Protein AF-A0A8S9Q369-F1 (afdb_monomer_lite)

Foldseek 3Di:
DDPPPCPPVVVLVVVLVVLLVVLVPDPAQKDFLVNSCVVCVVDDSVSSVVSVVVCVVVVQWPDPDPGMIGGPPPPPVPDDDDDDDDDDDDDDDDDDDDPPPPLNLLLLQLLLPQLVDQADDLVVSCVSSVVPADSVSSVVSVVVCCVVVQWPPDADPVGGIGGDDDPVSVV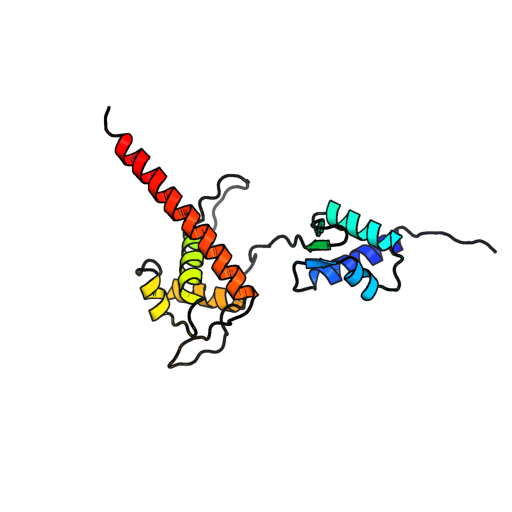SNVVSVVVVVVVVVVVVVVVVCVVVVPDD

Radius of gyration: 23.78 Å; chains: 1; bounding box: 45×45×91 Å

Organism: Brassica cretica (NCBI:txid69181)

InterPro domains:
  IPR007526 SWIRM domain [PS50934] (62-162)
  IPR036388 Winged helix-like DNA-binding domain superfamily [G3DSA:1.10.10.10] (83-194)
  IPR036390 Winged helix DNA-binding domain superfamily [SSF46785] (98-178)
  IPR051294 HORMA Domain-Containing Meiotic Progression [PTHR48225] (4-184)

Sequence (200 aa):
MFQDNTQDPVESQQQLERVKDWINSRHLDTLELTDVLANFPDISIALTEEIMDQLEKEGVLSKTGKETYTINREKTPWSEFNFVKDEADGKTASKDEKSIAPEEYMYMKALYHSLPMQYVTITKLHNMLDGEANQTKVRKLIDRMIQEGYVEDSSNRRLGKRVIHSVVTENKLNEVRKVLATNDDMVIFQTVEQILGRAF

pLDDT: mean 72.96, std 18.1, range [32.66, 92.19]

Structure (mmCIF, N/CA/C/O backbone):
data_AF-A0A8S9Q369-F1
#
_entry.id   AF-A0A8S9Q369-F1
#
loop_
_atom_site.group_PDB
_atom_site.id
_atom_site.type_symbol
_atom_site.label_atom_id
_atom_site.label_alt_id
_atom_site.label_comp_id
_atom_site.label_asym_id
_atom_site.label_entity_id
_atom_site.label_seq_id
_atom_site.pdbx_PDB_ins_code
_atom_site.Cartn_x
_atom_site.Cartn_y
_atom_site.Cartn_z
_atom_site.occupancy
_atom_site.B_iso_or_equiv
_atom_site.auth_seq_id
_atom_site.auth_comp_id
_atom_site.auth_asym_id
_atom_site.auth_atom_id
_atom_site.pdbx_PDB_model_num
ATOM 1 N N . MET A 1 1 ? -24.238 12.584 50.197 1.00 36.34 1 MET A N 1
ATOM 2 C CA . MET A 1 1 ? -23.466 11.881 49.157 1.00 36.34 1 MET A CA 1
ATOM 3 C C . MET A 1 1 ? -23.726 12.621 47.864 1.00 36.34 1 MET A C 1
ATOM 5 O O . MET A 1 1 ? -24.848 12.568 47.382 1.00 36.34 1 MET A O 1
ATOM 9 N N . PHE A 1 2 ? -22.767 13.418 47.405 1.00 41.84 2 PHE A N 1
ATOM 10 C CA . PHE A 1 2 ? -22.908 14.162 46.158 1.00 41.84 2 PHE A CA 1
ATOM 11 C C . PHE A 1 2 ? -22.451 13.238 45.030 1.00 41.84 2 PHE A C 1
ATOM 13 O O . PHE A 1 2 ? -21.314 12.775 45.045 1.00 41.84 2 PHE A O 1
ATOM 20 N N . GLN A 1 3 ? -23.372 12.896 44.126 1.00 45.09 3 GLN A N 1
ATOM 21 C CA . GLN A 1 3 ? -23.017 12.378 42.810 1.00 45.09 3 GLN A CA 1
ATOM 22 C C . 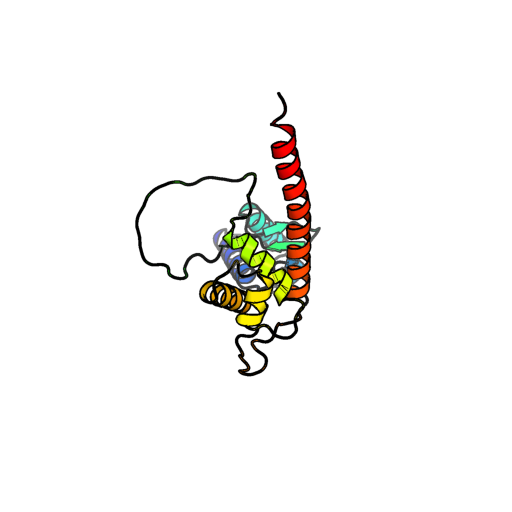GLN A 1 3 ? -22.329 13.522 42.076 1.00 45.09 3 GLN A C 1
ATOM 24 O O . GLN A 1 3 ? -22.993 14.400 41.527 1.00 45.09 3 GLN A O 1
ATOM 29 N N . ASP A 1 4 ? -21.006 13.529 42.140 1.00 40.50 4 ASP A N 1
ATOM 30 C CA . ASP A 1 4 ? -20.171 14.409 41.342 1.00 40.50 4 ASP A CA 1
ATOM 31 C C . ASP A 1 4 ? -20.193 13.874 39.903 1.00 40.50 4 ASP A C 1
ATOM 33 O O . ASP A 1 4 ? -19.338 13.105 39.484 1.00 40.50 4 ASP A O 1
ATOM 37 N N . ASN A 1 5 ? -21.255 14.206 39.161 1.00 49.62 5 ASN A N 1
ATOM 38 C CA . ASN A 1 5 ? -21.297 14.074 37.702 1.00 49.62 5 ASN A CA 1
ATOM 39 C C . ASN A 1 5 ? -20.546 15.260 37.083 1.00 49.62 5 ASN A C 1
ATOM 41 O O . ASN A 1 5 ? -21.089 16.012 36.272 1.00 49.62 5 ASN A O 1
ATOM 45 N N . THR A 1 6 ? -19.300 15.451 37.502 1.00 51.28 6 THR A N 1
ATOM 46 C CA . THR A 1 6 ? -18.354 16.287 36.778 1.00 51.28 6 THR A CA 1
ATOM 47 C C . THR A 1 6 ? -17.874 15.421 35.622 1.00 51.28 6 THR A C 1
ATOM 49 O O . THR A 1 6 ? -16.886 14.707 35.738 1.00 51.28 6 THR A O 1
ATOM 52 N N . GLN A 1 7 ? -18.645 15.384 34.531 1.00 53.78 7 GLN A N 1
ATOM 53 C CA . GLN A 1 7 ? -18.149 14.856 33.264 1.00 53.78 7 GLN A CA 1
ATOM 54 C C . GLN A 1 7 ? -17.089 15.854 32.804 1.00 53.78 7 GLN A C 1
ATOM 56 O O . GLN A 1 7 ? -17.397 16.872 32.184 1.00 53.78 7 GLN A O 1
ATOM 61 N N . ASP A 1 8 ? -15.864 15.639 33.274 1.00 57.00 8 ASP A N 1
ATOM 62 C CA . ASP A 1 8 ? -14.779 16.584 33.105 1.00 57.00 8 ASP A CA 1
ATOM 63 C C . ASP A 1 8 ? -14.484 16.684 31.598 1.00 57.00 8 ASP A C 1
ATOM 65 O O . ASP A 1 8 ? -14.179 15.669 30.954 1.00 57.00 8 ASP A O 1
ATOM 69 N N . PRO A 1 9 ? -14.608 17.874 30.983 1.00 59.56 9 PRO A N 1
ATOM 70 C CA . PRO A 1 9 ? -14.356 18.037 29.552 1.00 59.56 9 PRO A CA 1
ATOM 71 C C . PRO A 1 9 ? -12.915 17.645 29.190 1.00 59.56 9 PRO A C 1
ATOM 73 O O . PRO A 1 9 ? -12.654 17.216 28.067 1.00 59.56 9 PRO A O 1
ATOM 76 N N . VAL A 1 10 ? -11.998 17.719 30.162 1.00 59.53 10 VAL A N 1
ATOM 77 C CA . VAL A 1 10 ? -10.611 17.261 30.039 1.00 59.53 10 VAL A CA 1
ATOM 78 C C . VAL A 1 10 ? -10.518 15.745 29.877 1.00 59.53 10 VAL A C 1
ATOM 80 O O . VAL A 1 10 ? -9.759 15.273 29.031 1.00 59.53 10 VAL A O 1
ATOM 83 N N . GLU A 1 11 ? -11.290 14.971 30.642 1.00 67.81 11 GLU A N 1
ATOM 84 C CA . GLU A 1 11 ? -11.257 13.505 30.561 1.00 67.81 11 GLU A CA 1
ATOM 85 C C . GLU A 1 11 ? -11.798 13.029 29.207 1.00 67.81 11 GLU A C 1
ATOM 87 O O . GLU A 1 11 ? -11.203 12.168 28.560 1.00 67.81 11 GLU A O 1
ATOM 92 N N . SER A 1 12 ? -12.862 13.673 28.719 1.00 69.44 12 SER A N 1
ATOM 93 C CA . SER A 1 12 ? -13.457 13.372 27.409 1.00 69.44 12 SER A CA 1
ATOM 94 C C . SER A 1 12 ? -12.473 13.642 26.261 1.00 69.44 12 SER A C 1
ATOM 96 O O . SER A 1 12 ? -12.322 12.815 25.361 1.00 69.44 12 SER A O 1
ATOM 98 N N . GLN A 1 13 ? -11.727 14.752 26.322 1.00 76.50 13 GLN A N 1
ATOM 99 C CA . GLN A 1 13 ? -10.669 15.062 25.351 1.00 76.50 13 GLN A CA 1
ATOM 100 C C . GLN A 1 13 ? -9.495 14.081 25.418 1.00 76.50 13 GLN A C 1
ATOM 102 O O . GLN A 1 13 ? -8.939 13.707 24.387 1.00 76.50 13 GLN A O 1
ATOM 107 N N . GLN A 1 14 ? -9.118 13.635 26.615 1.00 81.56 14 GLN A N 1
ATOM 108 C CA . GLN A 1 14 ? -8.045 12.658 26.762 1.00 81.56 14 GLN A CA 1
ATOM 109 C C . GLN A 1 14 ? -8.431 11.301 26.158 1.00 81.56 14 GLN A C 1
ATOM 111 O O . GLN A 1 14 ? -7.607 10.666 25.496 1.00 81.56 14 GLN A O 1
ATOM 116 N N . GLN A 1 15 ? -9.684 10.871 26.343 1.00 82.00 15 GLN A N 1
ATOM 117 C CA . GLN A 1 15 ? -10.203 9.658 25.708 1.00 82.00 15 GLN A CA 1
ATOM 118 C C . GLN A 1 15 ? -10.289 9.815 24.184 1.00 82.00 15 GLN A C 1
ATOM 120 O O . GLN A 1 15 ? -9.906 8.893 23.467 1.00 82.00 15 GLN A O 1
ATOM 125 N N . LEU A 1 16 ? -10.698 10.986 23.681 1.00 84.81 16 LEU A N 1
ATOM 126 C CA . LEU A 1 16 ? -10.680 11.304 22.249 1.00 84.81 16 LEU A CA 1
ATOM 127 C C . LEU A 1 16 ? -9.276 11.139 21.654 1.00 84.81 16 LEU A C 1
ATOM 129 O O . LEU A 1 16 ? -9.122 10.412 20.679 1.00 84.81 16 LEU A O 1
ATOM 133 N N . GLU A 1 17 ? -8.254 11.762 22.247 1.00 84.69 17 GLU A N 1
ATOM 134 C CA . GLU A 1 17 ? -6.866 11.663 21.771 1.00 84.69 17 GLU A CA 1
ATOM 135 C C . GLU A 1 17 ? -6.342 10.222 21.834 1.00 84.69 17 GLU A C 1
ATOM 137 O O . GLU A 1 17 ? -5.690 9.753 20.904 1.00 84.69 17 GLU A O 1
ATOM 142 N N . ARG A 1 18 ? -6.684 9.475 22.889 1.00 86.44 18 ARG A N 1
ATOM 143 C CA . ARG A 1 18 ? -6.307 8.062 23.035 1.00 86.44 18 ARG A CA 1
ATOM 144 C C . ARG A 1 18 ? -6.940 7.180 21.958 1.00 86.44 18 ARG A C 1
ATOM 146 O O . ARG A 1 18 ? -6.257 6.333 21.381 1.00 86.44 18 ARG A O 1
ATOM 153 N N . VAL A 1 19 ? -8.229 7.375 21.676 1.00 85.81 19 VAL A N 1
ATOM 154 C CA . VAL A 1 19 ? -8.930 6.668 20.596 1.00 85.81 19 VAL A CA 1
ATOM 155 C C . VAL A 1 19 ? -8.343 7.086 19.250 1.00 85.81 19 VAL A C 1
ATOM 157 O O . VAL A 1 19 ? -8.017 6.228 18.438 1.00 85.81 19 VAL A O 1
ATOM 160 N N . LYS A 1 20 ? -8.115 8.380 19.027 1.00 84.75 20 LYS A N 1
ATOM 161 C CA . LYS A 1 20 ? -7.515 8.925 17.804 1.00 84.75 20 LYS A CA 1
ATOM 162 C C . LYS A 1 20 ? -6.128 8.347 17.521 1.00 84.75 20 LYS A C 1
ATOM 164 O O . LYS A 1 20 ? -5.868 7.933 16.394 1.00 84.75 20 LYS A O 1
ATOM 169 N N . ASP A 1 21 ? -5.250 8.278 18.515 1.00 84.44 21 ASP A N 1
ATOM 170 C CA . ASP A 1 21 ? -3.911 7.691 18.378 1.00 84.44 21 ASP A CA 1
ATOM 171 C C . ASP A 1 21 ? -3.979 6.188 18.070 1.00 84.44 21 ASP A C 1
ATOM 173 O O . ASP A 1 21 ? -3.288 5.692 17.177 1.00 84.44 21 ASP A O 1
ATOM 177 N N . TRP A 1 22 ? -4.895 5.469 18.723 1.00 87.12 22 TRP A N 1
ATOM 178 C CA . TRP A 1 22 ? -5.140 4.053 18.447 1.00 87.12 22 TRP A CA 1
ATOM 179 C C . TRP A 1 22 ? -5.659 3.812 17.020 1.00 87.12 22 TRP A C 1
ATOM 181 O O . TRP A 1 22 ? -5.214 2.884 16.341 1.00 87.12 22 TRP A O 1
ATOM 191 N N . ILE A 1 23 ? -6.550 4.678 16.532 1.00 82.75 23 ILE A N 1
ATOM 192 C CA . ILE A 1 23 ? -7.063 4.665 15.157 1.00 82.75 23 ILE A CA 1
ATOM 193 C C . ILE A 1 23 ? -5.944 4.957 14.154 1.00 82.75 23 ILE A C 1
ATOM 195 O O . ILE A 1 23 ? -5.814 4.245 13.162 1.00 82.75 23 ILE A O 1
ATOM 199 N N . ASN A 1 24 ? -5.094 5.950 14.424 1.00 78.38 24 ASN A N 1
ATOM 200 C CA . ASN A 1 24 ? -3.951 6.275 13.566 1.00 78.38 24 ASN A CA 1
ATOM 201 C C . ASN A 1 24 ? -2.877 5.177 13.567 1.00 78.38 24 ASN A C 1
ATOM 203 O O . ASN A 1 24 ? -2.233 4.940 12.546 1.00 78.38 24 ASN A O 1
ATOM 207 N N . SER A 1 25 ? -2.718 4.473 14.688 1.00 76.44 25 SER A N 1
ATOM 208 C CA . SER A 1 25 ? -1.816 3.326 14.816 1.00 76.44 25 SER A CA 1
ATOM 209 C C . SER A 1 25 ? -2.334 2.077 14.095 1.00 76.44 25 SER A C 1
ATOM 211 O O . SER A 1 25 ? -1.554 1.171 13.790 1.00 76.44 25 SER A O 1
ATOM 213 N N . ARG A 1 26 ? -3.640 1.991 13.796 1.00 73.69 26 ARG A N 1
ATOM 214 C CA . ARG A 1 26 ? -4.201 0.868 13.033 1.00 73.69 26 ARG A CA 1
ATOM 215 C C . ARG A 1 26 ? -3.722 0.909 11.581 1.00 73.69 26 ARG A C 1
ATOM 217 O O . ARG A 1 26 ? -3.841 1.898 10.866 1.00 73.69 26 ARG A O 1
ATOM 224 N N . HIS A 1 27 ? -3.286 -0.242 11.079 1.00 64.75 27 HIS A N 1
ATOM 225 C CA . HIS A 1 27 ? -2.931 -0.411 9.665 1.00 64.75 27 HIS A CA 1
ATOM 226 C C . HIS A 1 27 ? -4.144 -0.558 8.734 1.00 64.75 27 HIS A C 1
ATOM 228 O O . HIS A 1 27 ? -3.991 -0.464 7.521 1.00 64.75 27 HIS A O 1
ATOM 234 N N . LEU A 1 28 ? -5.346 -0.768 9.272 1.00 70.56 28 LEU A N 1
ATOM 235 C CA . LEU A 1 28 ? -6.576 -0.975 8.501 1.00 70.56 28 LEU A CA 1
ATOM 236 C C . LEU A 1 28 ? -7.320 0.346 8.302 1.00 70.56 28 LEU A C 1
ATOM 238 O O . LEU A 1 28 ? -7.467 1.090 9.259 1.00 70.56 28 LEU A O 1
ATOM 242 N N . ASP A 1 29 ? -7.825 0.608 7.094 1.00 77.62 29 ASP A N 1
ATOM 243 C CA . ASP A 1 29 ? -8.624 1.807 6.774 1.00 77.62 29 ASP A CA 1
ATOM 244 C C . ASP A 1 29 ? -10.072 1.705 7.264 1.00 77.62 29 ASP A C 1
ATOM 246 O O . ASP A 1 29 ? -10.867 2.616 7.061 1.00 77.62 29 ASP A O 1
ATOM 250 N N . THR A 1 30 ? -10.448 0.576 7.856 1.00 78.00 30 THR A N 1
ATOM 251 C CA . THR A 1 30 ? -11.812 0.266 8.279 1.00 78.00 30 THR A CA 1
ATOM 252 C C . THR A 1 30 ? -11.856 0.031 9.777 1.00 78.00 30 THR A C 1
ATOM 254 O O . THR A 1 30 ? -10.997 -0.660 10.334 1.00 78.00 30 THR A O 1
ATOM 257 N N . LEU A 1 31 ? -12.880 0.581 10.414 1.00 84.56 31 LEU A N 1
ATOM 258 C CA . LEU A 1 31 ? -13.076 0.526 11.851 1.00 84.56 31 LEU A CA 1
ATOM 259 C C . LEU A 1 31 ? -14.560 0.371 12.169 1.00 84.56 31 LEU A C 1
ATOM 261 O O . LEU A 1 31 ? -15.392 1.093 11.623 1.00 84.56 31 LEU A O 1
ATOM 265 N N . GLU A 1 32 ? -14.893 -0.558 13.055 1.00 85.69 32 GLU A N 1
ATOM 266 C CA . GLU A 1 32 ? -16.262 -0.734 13.540 1.00 85.69 32 GLU A CA 1
ATOM 267 C C . GLU A 1 32 ? -16.419 -0.172 14.956 1.00 85.69 32 GLU A C 1
ATOM 269 O O . GLU A 1 32 ? -15.480 -0.173 15.750 1.00 85.69 32 GLU A O 1
ATOM 274 N N . LEU A 1 33 ? -17.617 0.296 15.306 1.00 85.25 33 LEU A N 1
ATOM 275 C CA . LEU A 1 33 ? -17.908 0.787 16.659 1.00 85.25 33 LEU A CA 1
ATOM 276 C C . LEU A 1 33 ? -17.632 -0.294 17.720 1.00 85.25 33 LEU A C 1
ATOM 278 O O . LEU A 1 33 ? -17.099 -0.015 18.793 1.00 85.25 33 LEU A O 1
ATOM 282 N N . THR A 1 34 ? -17.928 -1.549 17.384 1.00 84.44 34 THR A N 1
ATOM 283 C CA . THR A 1 34 ? -17.636 -2.735 18.197 1.00 84.44 34 THR A CA 1
ATOM 284 C C . THR A 1 34 ? -16.143 -2.931 18.455 1.00 84.44 34 THR A C 1
ATOM 286 O O . THR A 1 34 ? -15.782 -3.364 19.549 1.00 84.44 34 THR A O 1
ATOM 289 N N . ASP A 1 35 ? -15.269 -2.579 17.506 1.00 86.25 35 ASP A N 1
ATOM 290 C CA . ASP A 1 35 ? -13.819 -2.631 17.710 1.00 86.25 35 ASP A CA 1
ATOM 291 C C . ASP A 1 35 ? -13.383 -1.659 18.808 1.00 86.25 35 ASP A C 1
ATOM 293 O O . ASP A 1 35 ? -12.553 -2.003 19.652 1.00 86.25 35 ASP A O 1
ATOM 297 N N . VAL A 1 36 ? -13.934 -0.442 18.792 1.00 85.25 36 VAL A N 1
ATOM 298 C CA . VAL A 1 36 ? -13.604 0.600 19.772 1.00 85.25 36 VAL A CA 1
ATOM 299 C C . VAL A 1 36 ? -14.083 0.168 21.153 1.00 85.25 36 VAL A C 1
ATOM 301 O O . VAL A 1 36 ? -13.295 0.160 22.092 1.00 85.25 36 VAL A O 1
ATOM 304 N N . LEU A 1 37 ? -15.328 -0.300 21.266 1.00 85.00 37 LEU A N 1
ATOM 305 C CA . LEU A 1 37 ? -15.886 -0.792 22.530 1.00 85.00 37 LEU A CA 1
ATOM 306 C C . LEU A 1 37 ? -15.114 -1.998 23.090 1.00 85.00 37 LEU A C 1
ATOM 308 O O . LEU A 1 37 ? -14.960 -2.125 24.302 1.00 85.00 37 LEU A O 1
ATOM 312 N N . ALA A 1 38 ? -14.596 -2.874 22.224 1.00 85.88 38 ALA A N 1
ATOM 313 C CA . ALA A 1 38 ? -13.775 -4.008 22.643 1.00 85.88 38 ALA A CA 1
ATOM 314 C C . ALA A 1 38 ? -12.379 -3.589 23.139 1.00 85.88 38 ALA A C 1
ATOM 316 O O . ALA A 1 38 ? -11.825 -4.247 24.020 1.00 85.88 38 ALA A O 1
ATOM 317 N N . ASN A 1 39 ? -11.803 -2.519 22.580 1.00 86.50 39 ASN A N 1
ATOM 318 C CA . ASN A 1 39 ? -10.484 -2.008 22.978 1.00 86.50 39 ASN A CA 1
ATOM 319 C C . ASN A 1 39 ? -10.552 -1.046 24.169 1.00 86.50 39 ASN A C 1
ATOM 321 O O . ASN A 1 39 ? -9.584 -0.946 24.922 1.00 86.50 39 ASN A O 1
ATOM 325 N N . PHE A 1 40 ? -11.692 -0.383 24.354 1.00 86.00 40 PHE A N 1
ATOM 326 C CA . PHE A 1 40 ? -11.930 0.593 25.409 1.00 86.00 40 PHE A CA 1
ATOM 327 C C . PHE A 1 40 ? -13.212 0.264 26.191 1.00 86.00 40 PHE A C 1
ATOM 329 O O . PHE A 1 40 ? -14.176 1.032 26.151 1.00 86.00 40 PHE A O 1
ATOM 336 N N . PRO A 1 41 ? -13.255 -0.870 26.920 1.00 82.56 41 PRO A N 1
ATOM 337 C CA . PRO A 1 41 ? -14.408 -1.227 27.751 1.00 82.56 41 PRO A CA 1
ATOM 338 C C . PRO A 1 41 ? -14.608 -0.265 28.936 1.00 82.56 41 PRO A C 1
ATOM 340 O O . PRO A 1 41 ? -15.646 -0.294 29.593 1.00 82.56 41 PRO A O 1
ATOM 343 N N . ASP A 1 42 ? -13.602 0.563 29.224 1.00 81.56 42 ASP A N 1
ATOM 344 C CA . ASP A 1 42 ? -13.602 1.660 30.189 1.00 81.56 42 ASP A CA 1
ATOM 345 C C . ASP A 1 42 ? -14.394 2.895 29.720 1.00 81.56 42 ASP A C 1
ATOM 347 O O . ASP A 1 42 ? -14.720 3.751 30.541 1.00 81.56 42 ASP A O 1
ATOM 351 N N . ILE A 1 43 ? -14.750 2.977 28.433 1.00 82.19 43 ILE A N 1
ATOM 352 C CA . ILE A 1 43 ? -15.507 4.088 27.848 1.00 82.19 43 ILE A CA 1
ATOM 353 C C . ILE A 1 43 ? -16.980 3.681 27.694 1.00 82.19 43 ILE A C 1
ATOM 355 O O . ILE A 1 43 ? -17.309 2.597 27.215 1.00 82.19 43 ILE A O 1
ATOM 359 N N . SER A 1 44 ? -17.895 4.566 28.094 1.00 83.06 44 SER A N 1
ATOM 360 C CA . SER A 1 44 ? -19.332 4.357 27.880 1.00 83.06 44 SER A CA 1
ATOM 361 C C . SER A 1 44 ? -19.694 4.483 26.399 1.00 83.06 44 SER A C 1
ATOM 363 O O . SER A 1 44 ? -19.167 5.352 25.711 1.00 83.06 44 SER A O 1
ATOM 365 N N . ILE A 1 45 ? -20.671 3.699 25.934 1.00 82.44 45 ILE A N 1
ATOM 366 C CA . ILE A 1 45 ? -21.145 3.714 24.538 1.00 82.44 45 ILE A CA 1
ATOM 367 C C . ILE A 1 45 ? -21.505 5.134 24.080 1.00 82.44 45 ILE A C 1
ATOM 369 O O . ILE A 1 45 ? -21.085 5.549 23.006 1.00 82.44 45 ILE A O 1
ATOM 373 N N . ALA A 1 46 ? -22.204 5.903 24.922 1.00 81.00 46 ALA A N 1
ATOM 374 C CA . ALA A 1 46 ? -22.589 7.280 24.605 1.00 81.00 46 ALA A CA 1
ATOM 375 C C . ALA A 1 46 ? -21.373 8.204 24.387 1.00 81.00 46 ALA A C 1
ATOM 377 O O . ALA A 1 46 ? -21.404 9.071 23.519 1.00 81.00 46 ALA A O 1
ATOM 378 N N . LEU A 1 47 ? -20.290 7.996 25.146 1.00 82.94 47 LEU A N 1
ATOM 379 C CA . LEU A 1 47 ? -19.047 8.757 24.999 1.00 82.94 47 LEU A CA 1
ATOM 380 C C . LEU A 1 47 ? -18.262 8.295 23.765 1.00 82.94 47 LEU A C 1
ATOM 382 O O . LEU A 1 47 ? -17.682 9.113 23.059 1.00 82.94 47 LEU A O 1
ATOM 386 N N . THR A 1 48 ? -18.278 6.996 23.458 1.00 84.19 48 THR A N 1
ATOM 387 C CA . THR A 1 48 ? -17.704 6.471 22.215 1.00 84.19 48 THR A CA 1
ATOM 388 C C . THR A 1 48 ? -18.395 7.067 20.990 1.00 84.19 48 THR A C 1
ATOM 390 O O . THR A 1 48 ? -17.712 7.492 20.066 1.00 84.19 48 THR A O 1
ATOM 393 N N . GLU A 1 49 ? -19.728 7.143 20.974 1.00 84.62 49 GLU A N 1
ATOM 394 C CA . GLU A 1 49 ? -20.473 7.764 19.870 1.00 84.62 49 GLU A CA 1
ATOM 395 C C . GLU A 1 49 ? -20.109 9.245 19.688 1.00 84.62 49 GLU A C 1
ATOM 397 O O . GLU A 1 49 ? -19.906 9.683 18.555 1.00 84.62 49 GLU A O 1
ATOM 402 N N . GLU A 1 50 ? -19.952 9.996 20.783 1.00 85.56 50 GLU A N 1
ATOM 403 C CA . GLU A 1 50 ? -19.521 11.400 20.750 1.00 85.56 50 GLU A CA 1
ATOM 404 C C . GLU A 1 50 ? -18.095 11.561 20.200 1.00 85.56 50 GLU A C 1
ATOM 406 O O . GLU A 1 50 ? -17.862 12.384 19.315 1.00 85.56 50 GLU A O 1
ATOM 411 N N . ILE A 1 51 ? -17.156 10.721 20.650 1.00 86.38 51 ILE A N 1
ATOM 412 C CA . ILE A 1 51 ? -15.779 10.672 20.134 1.00 86.38 51 ILE A CA 1
ATOM 413 C C . ILE A 1 51 ? -15.778 10.396 18.626 1.00 86.38 51 ILE A C 1
ATOM 415 O O . ILE A 1 51 ? -15.071 11.058 17.868 1.00 86.38 51 ILE A O 1
ATOM 419 N N . MET A 1 52 ? -16.583 9.437 18.171 1.00 84.69 52 MET A N 1
ATOM 420 C CA . MET A 1 52 ? -16.662 9.060 16.760 1.00 84.69 52 MET A CA 1
ATOM 421 C C . MET A 1 52 ? -17.252 10.178 15.892 1.00 84.69 52 MET A C 1
ATOM 423 O O . MET A 1 52 ? -16.724 10.445 14.814 1.00 84.69 52 MET A O 1
ATOM 427 N N . ASP A 1 53 ? -18.294 10.861 16.370 1.00 84.69 53 ASP A N 1
ATOM 428 C CA . ASP A 1 53 ? -18.879 12.033 15.703 1.00 84.69 53 ASP A CA 1
ATOM 429 C C . ASP A 1 53 ? -17.879 13.201 15.638 1.00 84.69 53 ASP A C 1
ATOM 431 O O . ASP A 1 53 ? -17.764 13.881 14.616 1.00 84.69 53 ASP A O 1
ATOM 435 N N . GLN A 1 54 ? -17.087 13.400 16.694 1.00 84.81 54 GLN A N 1
ATOM 436 C CA . GLN A 1 54 ? -16.039 14.415 16.715 1.00 84.81 54 GLN A CA 1
ATOM 437 C C . GLN A 1 54 ? -14.905 14.096 15.731 1.00 84.81 54 GLN A C 1
ATOM 439 O O . GLN A 1 54 ? -14.476 14.980 14.992 1.00 84.81 54 GLN A O 1
ATOM 444 N N . LEU A 1 55 ? -14.461 12.840 15.655 1.00 83.56 55 LEU A N 1
ATOM 445 C CA . LEU A 1 55 ? -13.464 12.397 14.674 1.00 83.56 55 LEU A CA 1
ATOM 446 C C . LEU A 1 55 ? -13.981 12.478 13.231 1.00 83.56 55 LEU A C 1
ATOM 448 O O . LEU A 1 55 ? -13.206 12.761 12.315 1.00 83.56 55 LEU A O 1
ATOM 452 N N . GLU A 1 56 ? -15.279 12.259 13.018 1.00 82.19 56 GLU A N 1
ATOM 453 C CA . GLU A 1 56 ? -15.940 12.473 11.729 1.00 82.19 56 GLU A CA 1
ATOM 454 C C . GLU A 1 56 ? -15.975 13.964 11.358 1.00 82.19 56 GLU A C 1
ATOM 456 O O . GLU A 1 56 ? -15.609 14.332 10.240 1.00 82.19 56 GLU A O 1
ATOM 461 N N . LYS A 1 57 ? -16.318 14.843 12.309 1.00 80.19 57 LYS A N 1
ATOM 462 C CA . LYS A 1 57 ? -16.279 16.306 12.131 1.00 80.19 57 LYS A CA 1
ATOM 463 C C . LYS A 1 57 ? -14.872 16.843 11.872 1.00 80.19 57 LYS A C 1
ATOM 465 O O . LYS A 1 57 ? -14.719 17.761 11.070 1.00 80.19 57 LYS A O 1
ATOM 470 N N . GLU A 1 58 ? -13.855 16.283 12.528 1.00 74.19 58 GLU A N 1
ATOM 471 C CA . GLU A 1 58 ? -12.441 16.604 12.284 1.00 74.19 58 GLU A CA 1
ATOM 472 C C . GLU A 1 58 ? -11.930 16.047 10.946 1.00 74.19 58 GLU A C 1
ATOM 474 O O . GLU A 1 58 ? -10.839 16.404 10.506 1.00 74.19 58 GLU A O 1
ATOM 479 N N . GLY A 1 59 ? -12.707 15.187 10.281 1.00 71.88 59 GLY A N 1
ATOM 480 C CA . GLY A 1 59 ? -12.334 14.572 9.013 1.00 71.88 59 GLY A CA 1
ATOM 481 C C . GLY A 1 59 ? -11.300 13.455 9.147 1.00 71.88 59 GLY A C 1
ATOM 482 O O . GLY A 1 59 ? -10.776 13.025 8.127 1.00 71.88 59 GLY A O 1
ATOM 483 N N . VAL A 1 60 ? -11.033 12.969 10.366 1.00 78.50 60 VAL A N 1
ATOM 484 C CA . VAL A 1 60 ? -10.159 11.814 10.657 1.00 78.50 60 VAL A CA 1
ATOM 485 C C . VAL A 1 60 ? -10.846 10.506 10.268 1.00 78.50 60 VAL A C 1
ATOM 487 O O . VAL A 1 60 ? -10.195 9.544 9.865 1.00 78.50 60 VAL A O 1
ATOM 490 N N . LEU A 1 61 ? -12.176 10.467 10.362 1.00 85.31 61 LEU A N 1
ATOM 491 C CA . LEU A 1 61 ? -13.009 9.327 9.997 1.00 85.31 61 LEU A CA 1
ATOM 492 C C . LEU A 1 61 ? -14.144 9.761 9.062 1.00 85.31 61 LEU A C 1
ATOM 494 O O . LEU A 1 61 ? -14.511 10.930 8.978 1.00 85.31 61 LEU A O 1
ATOM 498 N N . SER A 1 62 ? -14.736 8.804 8.362 1.00 81.50 62 SER A N 1
ATOM 499 C CA . SER A 1 62 ? -15.984 8.975 7.624 1.00 81.50 62 SER A CA 1
ATOM 500 C C . SER A 1 62 ? -16.916 7.815 7.891 1.00 81.50 62 SER A C 1
ATOM 502 O O . SER A 1 62 ? -16.511 6.653 7.839 1.00 81.50 62 SER A O 1
ATOM 504 N N . LYS A 1 63 ? -18.179 8.124 8.175 1.00 82.69 63 LYS A N 1
ATOM 505 C CA . LYS A 1 63 ? -19.196 7.110 8.412 1.00 82.69 63 LYS A CA 1
ATOM 506 C C . LYS A 1 63 ? -19.612 6.464 7.091 1.00 82.69 63 LYS A C 1
ATOM 508 O O . LYS A 1 63 ? -20.214 7.102 6.231 1.00 82.69 63 LYS A O 1
ATOM 513 N N . THR A 1 64 ? -19.298 5.181 6.942 1.00 74.44 64 THR A N 1
ATOM 514 C CA . THR A 1 64 ? -19.582 4.391 5.730 1.00 74.44 64 THR A CA 1
ATOM 515 C C . THR A 1 64 ? -20.783 3.460 5.932 1.00 74.44 64 THR A C 1
ATOM 517 O O . THR A 1 64 ? -21.464 3.103 4.972 1.00 74.44 64 THR A O 1
ATOM 520 N N . GLY A 1 65 ? -21.087 3.085 7.178 1.00 74.62 65 GLY A N 1
ATOM 521 C CA . GLY A 1 65 ? -22.195 2.199 7.536 1.00 74.62 65 GLY A CA 1
ATOM 522 C C . GLY A 1 65 ? -22.897 2.600 8.834 1.00 74.62 65 GLY A C 1
ATOM 523 O O . GLY A 1 65 ? -22.647 3.662 9.402 1.00 74.62 65 GLY A O 1
ATOM 524 N N . LYS A 1 66 ? -23.800 1.736 9.316 1.00 75.19 66 LYS A N 1
ATOM 525 C CA . LYS A 1 66 ? -24.583 1.992 10.539 1.00 75.19 66 LYS A CA 1
ATOM 526 C C . LYS A 1 66 ? -23.684 2.105 11.777 1.00 75.19 66 LYS A C 1
ATOM 528 O O . LYS A 1 66 ? -23.906 2.985 12.601 1.00 75.19 66 LYS A O 1
ATOM 533 N N . GLU A 1 67 ? -22.655 1.262 11.831 1.00 77.81 67 GLU A N 1
ATOM 534 C CA . GLU A 1 67 ? -21.652 1.162 12.905 1.00 77.81 67 GLU A CA 1
ATOM 535 C C . GLU A 1 67 ? -20.228 1.019 12.326 1.00 77.81 67 GLU A C 1
ATOM 537 O O . GLU A 1 67 ? -19.301 0.605 13.016 1.00 77.81 67 GLU A O 1
ATOM 542 N N . THR A 1 68 ? -20.055 1.343 11.040 1.00 82.50 68 THR A N 1
ATOM 543 C CA . THR A 1 68 ? -18.811 1.140 10.285 1.00 82.50 68 THR A CA 1
ATOM 544 C C . THR A 1 68 ? -18.270 2.475 9.795 1.00 82.50 68 THR A C 1
ATOM 546 O O . THR A 1 68 ? -18.985 3.262 9.168 1.00 82.50 68 THR A O 1
ATOM 549 N N . TYR A 1 69 ? -16.984 2.692 10.028 1.00 85.44 69 TYR A N 1
ATOM 550 C CA . TYR A 1 69 ? -16.260 3.915 9.734 1.00 85.44 69 TYR A CA 1
ATOM 551 C C . TYR A 1 69 ? -15.038 3.606 8.870 1.00 85.44 69 TYR A C 1
ATOM 553 O O . TYR A 1 69 ? -14.407 2.552 8.983 1.00 85.44 69 TYR A O 1
ATOM 561 N N . THR A 1 70 ? -14.709 4.539 7.989 1.00 81.06 70 THR A N 1
ATOM 562 C CA . THR A 1 70 ? -13.496 4.529 7.180 1.00 81.06 70 THR A CA 1
ATOM 563 C C . THR A 1 70 ? -12.548 5.583 7.728 1.00 81.06 70 THR A C 1
ATOM 565 O O . THR A 1 70 ? -12.948 6.723 7.939 1.00 81.06 70 THR A O 1
ATOM 568 N N . ILE A 1 71 ? -11.304 5.202 7.995 1.00 84.19 71 ILE A N 1
ATOM 569 C CA . ILE A 1 71 ? -10.277 6.110 8.492 1.00 84.19 71 ILE A CA 1
ATOM 570 C C . ILE A 1 71 ? -9.818 6.978 7.328 1.00 84.19 71 ILE A C 1
ATOM 572 O O . ILE A 1 71 ? -9.136 6.518 6.412 1.00 84.19 71 ILE A O 1
ATOM 576 N N . ASN A 1 72 ? -10.175 8.254 7.390 1.00 72.75 72 ASN A N 1
ATOM 577 C CA . ASN A 1 72 ? -9.656 9.298 6.526 1.00 72.75 72 ASN A CA 1
ATOM 578 C C . ASN A 1 72 ? -8.294 9.726 7.053 1.00 72.75 72 ASN A C 1
ATOM 580 O O . ASN A 1 72 ? -8.058 10.865 7.452 1.00 72.75 72 ASN A O 1
ATOM 584 N N . ARG A 1 73 ? -7.354 8.792 7.024 1.00 67.69 73 ARG A N 1
ATOM 585 C CA . ARG A 1 73 ? -5.966 9.198 6.957 1.00 67.69 73 ARG A CA 1
ATOM 586 C C . ARG A 1 73 ? -5.856 9.947 5.647 1.00 67.69 73 ARG A C 1
ATOM 588 O O . ARG A 1 73 ? -6.020 9.355 4.575 1.00 67.69 73 ARG A O 1
ATOM 595 N N . GLU A 1 74 ? -5.636 11.260 5.732 1.00 48.75 74 GLU A N 1
ATOM 596 C CA . GLU A 1 74 ? -5.001 11.962 4.634 1.00 48.75 74 GLU A CA 1
ATOM 597 C C . GLU A 1 74 ? -3.879 11.028 4.206 1.00 48.75 74 GLU A C 1
ATOM 599 O O . GLU A 1 74 ? -3.003 10.687 5.005 1.00 48.75 74 GLU A O 1
ATOM 604 N N . LYS A 1 75 ? -3.968 10.505 2.981 1.00 43.00 75 LYS A N 1
ATOM 605 C CA . LYS A 1 75 ? -2.801 9.957 2.317 1.00 43.00 75 LYS A CA 1
ATOM 606 C C . LYS A 1 75 ? -1.874 11.154 2.227 1.00 43.00 75 LYS A C 1
ATOM 608 O O . LYS A 1 75 ? -1.886 11.838 1.210 1.00 43.00 75 LYS A O 1
ATOM 613 N N . THR A 1 76 ? -1.158 11.462 3.306 1.00 33.59 76 THR A N 1
ATOM 614 C CA . THR A 1 76 ? 0.049 12.252 3.266 1.00 33.59 76 THR A CA 1
ATOM 615 C C . THR A 1 76 ? 0.847 11.531 2.200 1.00 33.59 76 THR A C 1
ATOM 617 O O . THR A 1 76 ? 1.189 10.354 2.359 1.00 33.59 76 THR A O 1
ATOM 620 N N . PRO A 1 77 ? 0.984 12.136 1.013 1.00 38.00 77 PRO A N 1
ATOM 621 C CA . PRO A 1 77 ? 1.620 11.467 -0.089 1.00 38.00 77 PRO A CA 1
ATOM 622 C C . PRO A 1 77 ? 3.100 11.564 0.213 1.00 38.00 77 PRO A C 1
ATOM 624 O O . PRO A 1 77 ? 3.749 12.442 -0.329 1.00 38.00 77 PRO A O 1
ATOM 627 N N . TRP A 1 78 ? 3.604 10.733 1.131 1.00 32.66 78 TRP A N 1
ATOM 628 C CA . TRP A 1 78 ? 5.030 10.548 1.362 1.00 32.66 78 TRP A CA 1
ATOM 629 C C . TRP A 1 78 ? 5.785 11.894 1.318 1.00 32.66 78 TRP A C 1
ATOM 631 O O . TRP A 1 78 ? 6.644 12.136 0.469 1.00 32.66 78 TRP A O 1
ATOM 641 N N . SER A 1 79 ? 5.380 12.840 2.169 1.00 42.44 79 SER A N 1
ATOM 642 C CA . SER A 1 79 ? 6.207 14.015 2.420 1.00 42.44 79 SER A CA 1
ATOM 643 C C . SER A 1 79 ? 7.458 13.512 3.131 1.00 42.44 79 SER A C 1
ATOM 645 O O . SER A 1 79 ? 7.356 12.819 4.136 1.00 42.44 79 SER A O 1
ATOM 647 N N . GLU A 1 80 ? 8.618 13.863 2.581 1.00 38.94 80 GLU A N 1
ATOM 648 C CA . GLU A 1 80 ? 9.952 13.627 3.146 1.00 38.94 80 GLU A CA 1
ATOM 649 C C . GLU A 1 80 ? 10.604 12.250 2.903 1.00 38.94 80 GLU A C 1
ATOM 651 O O . GLU A 1 80 ? 11.027 11.568 3.827 1.00 38.94 80 GLU A O 1
ATOM 656 N N . PHE A 1 81 ? 10.899 11.916 1.640 1.00 36.84 81 PHE A N 1
ATOM 657 C CA . PHE A 1 81 ? 12.250 11.404 1.348 1.00 36.84 81 PHE A CA 1
ATOM 658 C C . PHE A 1 81 ? 12.941 12.265 0.288 1.00 36.84 81 PHE A C 1
ATOM 660 O O . PHE A 1 81 ? 12.822 12.043 -0.913 1.00 36.84 81 PHE A O 1
ATOM 667 N N . ASN A 1 82 ? 13.709 13.229 0.795 1.00 37.75 82 ASN A N 1
ATOM 668 C CA . ASN A 1 82 ? 15.032 13.615 0.310 1.00 37.75 82 ASN A CA 1
ATOM 669 C C . ASN A 1 82 ? 15.198 13.817 -1.206 1.00 37.75 82 ASN A C 1
ATOM 671 O O . ASN A 1 82 ? 15.837 13.014 -1.889 1.00 37.75 82 ASN A O 1
ATOM 675 N N . PHE A 1 83 ? 14.777 14.980 -1.702 1.00 32.84 83 PHE A N 1
ATOM 676 C CA . PHE A 1 83 ? 15.550 15.655 -2.742 1.00 32.84 83 PHE A CA 1
ATOM 677 C C . PHE A 1 83 ? 15.903 17.058 -2.248 1.00 32.84 83 PHE A C 1
ATOM 679 O O . PHE A 1 83 ? 15.113 17.994 -2.321 1.00 32.84 83 PHE A O 1
ATOM 686 N N . VAL A 1 84 ? 17.085 17.161 -1.642 1.00 43.72 84 VAL A N 1
ATOM 687 C CA . VAL A 1 84 ? 17.723 18.439 -1.326 1.00 43.72 84 VAL A CA 1
ATOM 688 C C . VAL A 1 84 ? 18.086 19.130 -2.645 1.00 43.72 84 VAL A C 1
ATOM 690 O O . VAL A 1 84 ? 18.725 18.499 -3.487 1.00 43.72 84 VAL A O 1
ATOM 693 N N . LYS A 1 85 ? 17.751 20.430 -2.727 1.00 50.41 85 LYS A N 1
ATOM 694 C CA . LYS A 1 85 ? 18.043 21.425 -3.786 1.00 50.41 85 LYS A CA 1
ATOM 695 C C . LYS A 1 85 ? 17.300 21.218 -5.115 1.00 50.41 85 LYS A C 1
ATOM 697 O O . LYS A 1 85 ? 17.236 20.113 -5.627 1.00 50.41 85 LYS A O 1
ATOM 702 N N . ASP A 1 86 ? 16.711 22.229 -5.745 1.00 37.91 86 ASP A N 1
ATOM 703 C CA . ASP A 1 86 ? 17.065 23.651 -5.807 1.00 37.91 86 ASP A CA 1
ATOM 704 C C . ASP A 1 86 ? 15.810 24.539 -5.918 1.00 37.91 86 ASP A C 1
ATOM 706 O O . ASP A 1 86 ? 14.717 24.076 -6.244 1.00 37.91 86 ASP A O 1
ATOM 710 N N . GLU A 1 87 ? 16.003 25.815 -5.608 1.00 46.62 87 GLU A N 1
ATOM 711 C CA . GLU A 1 87 ? 15.009 26.886 -5.551 1.00 46.62 87 GLU A CA 1
ATOM 712 C C . GLU A 1 87 ? 14.241 27.094 -6.870 1.00 46.62 87 GLU A C 1
ATOM 714 O O . GLU A 1 87 ? 14.853 27.186 -7.931 1.00 46.62 87 GLU A O 1
ATOM 719 N N . ALA A 1 88 ? 12.916 27.262 -6.791 1.00 38.59 88 ALA A N 1
ATOM 720 C CA . ALA A 1 88 ? 12.180 28.372 -7.412 1.00 38.59 88 ALA A CA 1
ATOM 721 C C . ALA A 1 88 ? 10.669 28.217 -7.171 1.00 38.59 88 ALA A C 1
ATOM 723 O O . ALA A 1 88 ? 10.045 27.270 -7.634 1.00 38.59 88 ALA A O 1
ATOM 724 N N . ASP A 1 89 ? 10.143 29.179 -6.416 1.00 40.16 89 ASP A N 1
ATOM 725 C CA . ASP A 1 89 ? 8.862 29.870 -6.572 1.00 40.16 89 ASP A CA 1
ATOM 726 C C . ASP A 1 89 ? 7.604 29.104 -7.037 1.00 40.16 89 ASP A C 1
ATOM 728 O O . ASP A 1 89 ? 7.522 28.549 -8.129 1.00 40.16 89 ASP A O 1
ATOM 732 N N . GLY A 1 90 ? 6.537 29.283 -6.254 1.00 38.91 90 GLY A N 1
ATOM 733 C CA . GLY A 1 90 ? 5.217 29.472 -6.843 1.00 38.91 90 GLY A CA 1
ATOM 734 C C . GLY A 1 90 ? 4.226 28.309 -6.772 1.00 38.91 90 GLY A C 1
ATOM 735 O O . GLY A 1 90 ? 4.058 27.551 -7.718 1.00 38.91 90 GLY A O 1
ATOM 736 N N . LYS A 1 91 ? 3.370 28.418 -5.750 1.00 33.69 91 LYS A N 1
ATOM 737 C CA . LYS A 1 91 ? 1.900 28.437 -5.882 1.00 33.69 91 LYS A CA 1
ATOM 738 C C . LYS A 1 91 ? 1.124 27.145 -5.583 1.00 33.69 91 LYS A C 1
ATOM 740 O O . LYS A 1 91 ? 1.248 26.100 -6.206 1.00 33.69 91 LYS A O 1
ATOM 745 N N . THR A 1 92 ? 0.264 27.330 -4.589 1.00 46.84 92 THR A N 1
ATOM 746 C CA . THR A 1 92 ? -0.845 26.512 -4.107 1.00 46.84 92 THR A CA 1
ATOM 747 C C . THR A 1 92 ? -2.010 26.432 -5.107 1.00 46.84 92 THR A C 1
ATOM 749 O O . THR A 1 92 ? -2.087 27.238 -6.034 1.00 46.84 92 THR A O 1
ATOM 752 N N . ALA A 1 93 ? -2.968 25.545 -4.783 1.00 39.88 93 ALA A N 1
ATOM 753 C CA . ALA A 1 93 ? -4.312 25.356 -5.362 1.00 39.88 93 ALA A CA 1
ATOM 754 C C . ALA A 1 93 ? -4.376 24.370 -6.541 1.00 39.88 93 ALA A C 1
ATOM 756 O O . ALA A 1 93 ? -3.475 24.319 -7.362 1.00 39.88 93 ALA A O 1
ATOM 757 N N . SER A 1 94 ? -5.409 23.556 -6.736 1.00 38.75 94 SER A N 1
ATOM 758 C CA . SER A 1 94 ? -6.581 23.119 -5.963 1.00 38.75 94 SER A CA 1
ATOM 759 C C . SER A 1 94 ? -7.208 21.969 -6.776 1.00 38.75 94 SER A C 1
ATOM 761 O O . SER A 1 94 ? -6.741 21.655 -7.867 1.00 38.75 94 SER A O 1
ATOM 763 N N . LYS A 1 95 ? -8.233 21.323 -6.213 1.00 54.41 95 LYS A N 1
ATOM 764 C CA . LYS A 1 95 ? -9.126 20.340 -6.848 1.00 54.41 95 LYS A CA 1
ATOM 765 C C . LYS A 1 95 ? -9.514 20.687 -8.300 1.00 54.41 95 LYS A C 1
ATOM 767 O O . LYS A 1 95 ? -9.589 21.859 -8.647 1.00 54.41 95 LYS A O 1
ATOM 772 N N . ASP A 1 96 ? -9.858 19.612 -9.015 1.00 39.19 96 ASP A N 1
ATOM 773 C CA . ASP A 1 96 ? -10.559 19.508 -10.303 1.00 39.19 96 ASP A CA 1
ATOM 774 C C . ASP A 1 96 ? -9.680 19.134 -11.509 1.00 39.19 96 ASP A C 1
ATOM 776 O O . ASP A 1 96 ? -8.701 19.789 -11.843 1.00 39.19 96 ASP A O 1
ATOM 780 N N . GLU A 1 97 ? -10.042 17.991 -12.108 1.00 43.81 97 GLU A N 1
ATOM 781 C CA . GLU A 1 97 ? -9.503 17.434 -13.356 1.00 43.81 97 GLU A CA 1
ATOM 782 C C . GLU A 1 97 ? -8.010 17.054 -13.321 1.00 43.81 97 GLU A C 1
ATOM 784 O O . GLU A 1 97 ? -7.174 17.568 -14.063 1.00 43.81 97 GLU A O 1
ATOM 789 N N . LYS A 1 98 ? -7.638 16.109 -12.442 1.00 44.28 98 LYS A N 1
ATOM 790 C CA . LYS A 1 98 ? -6.265 15.584 -12.407 1.00 44.28 98 LYS A CA 1
ATOM 791 C C . LYS A 1 98 ? -5.990 14.749 -13.659 1.00 44.28 98 LYS A C 1
ATOM 793 O O . LYS A 1 98 ? -6.119 13.527 -13.646 1.00 44.28 98 LYS A O 1
ATOM 798 N N . SER A 1 99 ? -5.520 15.424 -14.705 1.00 52.53 99 SER A N 1
ATOM 799 C CA . SER A 1 99 ? -4.441 14.909 -15.544 1.00 52.53 99 SER A CA 1
ATOM 800 C C . SER A 1 99 ? -3.489 14.125 -14.638 1.00 52.53 99 SER A C 1
ATOM 802 O O . SER A 1 99 ? -2.891 14.683 -13.710 1.00 52.53 99 SER A O 1
ATOM 804 N N . ILE A 1 100 ?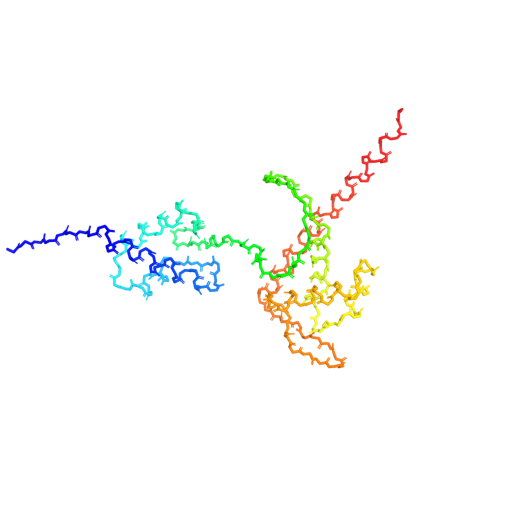 -3.462 12.801 -14.802 1.00 57.94 100 ILE A N 1
ATOM 805 C CA . ILE A 1 100 ? -2.570 11.951 -14.021 1.00 57.94 100 ILE A CA 1
ATOM 806 C C . ILE A 1 100 ? -1.164 12.416 -14.370 1.00 57.94 100 ILE A C 1
ATOM 808 O O . ILE A 1 100 ? -0.772 12.393 -15.537 1.00 57.94 100 ILE A O 1
ATOM 812 N N . ALA A 1 101 ? -0.418 12.876 -13.363 1.00 70.56 101 ALA A N 1
ATOM 813 C CA . ALA A 1 101 ? 0.947 13.325 -13.576 1.00 70.56 101 ALA A CA 1
ATOM 814 C C . ALA A 1 101 ? 1.717 12.219 -14.324 1.00 70.56 101 ALA A C 1
ATOM 816 O O . ALA A 1 101 ? 1.585 11.048 -13.960 1.00 70.56 101 ALA A O 1
ATOM 817 N N . PRO A 1 102 ? 2.525 12.549 -15.344 1.00 69.00 102 PRO A N 1
ATOM 818 C CA . PRO A 1 102 ? 3.154 11.550 -16.211 1.00 69.00 102 PRO A CA 1
ATOM 819 C C . PRO A 1 102 ? 3.996 10.524 -15.433 1.00 69.00 102 PRO A C 1
ATOM 821 O O . PRO A 1 102 ? 4.072 9.359 -15.814 1.00 69.00 102 PRO A O 1
ATOM 824 N N . GLU A 1 103 ? 4.576 10.927 -14.300 1.00 74.19 103 GLU A N 1
ATOM 825 C CA . GLU A 1 103 ? 5.313 10.035 -13.397 1.00 74.19 103 GLU A CA 1
ATOM 826 C C . GLU A 1 103 ? 4.385 9.063 -12.632 1.00 74.19 103 GLU A C 1
ATOM 828 O O . GLU A 1 103 ? 4.731 7.899 -12.439 1.00 74.19 103 GLU A O 1
ATOM 833 N N . GLU A 1 104 ? 3.185 9.501 -12.241 1.00 79.69 104 GLU A N 1
ATOM 834 C CA . GLU A 1 104 ? 2.186 8.664 -11.560 1.00 79.69 104 GLU A CA 1
ATOM 835 C C . GLU A 1 104 ? 1.539 7.673 -12.538 1.00 79.69 104 GLU A C 1
ATOM 837 O O . GLU A 1 104 ? 1.371 6.500 -12.214 1.00 79.69 104 GLU A O 1
ATOM 842 N N . TYR A 1 105 ? 1.269 8.104 -13.774 1.00 83.19 105 TYR A N 1
ATOM 843 C CA . TYR A 1 105 ? 0.810 7.218 -14.846 1.00 83.19 105 TYR A CA 1
ATOM 844 C C . TYR A 1 105 ? 1.841 6.118 -15.137 1.00 83.19 105 TYR A C 1
ATOM 846 O O . TYR A 1 105 ? 1.501 4.941 -15.269 1.00 83.19 105 TYR A O 1
ATOM 854 N N . MET A 1 106 ? 3.127 6.478 -15.149 1.00 85.56 106 MET A N 1
ATOM 855 C CA . MET A 1 106 ? 4.226 5.527 -15.313 1.00 85.56 106 MET A CA 1
ATOM 856 C C . MET A 1 106 ? 4.300 4.526 -14.152 1.00 85.56 106 MET A C 1
ATOM 858 O O . MET A 1 106 ? 4.534 3.336 -14.377 1.00 85.56 106 MET A O 1
ATOM 862 N N . TYR A 1 107 ? 4.047 4.973 -12.919 1.00 88.81 107 TYR A N 1
ATOM 863 C CA . TYR A 1 107 ? 3.941 4.084 -11.763 1.00 88.81 107 TYR A CA 1
ATOM 864 C C . TYR A 1 107 ? 2.744 3.131 -11.866 1.00 88.81 107 TYR A C 1
ATOM 866 O O . TYR A 1 107 ? 2.893 1.930 -11.636 1.00 88.81 107 TYR A O 1
ATOM 874 N N . MET A 1 108 ? 1.584 3.623 -12.305 1.00 88.56 108 MET A N 1
ATOM 875 C CA . MET A 1 108 ? 0.401 2.795 -12.557 1.00 88.56 108 MET A CA 1
ATOM 876 C C . MET A 1 108 ? 0.665 1.736 -13.633 1.00 88.56 108 MET A C 1
ATOM 878 O O . MET A 1 108 ? 0.386 0.558 -13.409 1.00 88.56 108 MET A O 1
ATOM 882 N N . LYS A 1 109 ? 1.277 2.112 -14.762 1.00 88.44 109 LYS A N 1
ATOM 883 C CA . LYS A 1 109 ? 1.679 1.168 -15.820 1.00 88.44 109 LYS A CA 1
ATOM 884 C C . LYS A 1 109 ? 2.656 0.122 -15.267 1.00 88.44 109 LYS A C 1
ATOM 886 O O . LYS A 1 109 ? 2.515 -1.071 -15.533 1.00 88.44 109 LYS A O 1
ATOM 891 N N . ALA A 1 110 ? 3.593 0.532 -14.410 1.00 91.75 110 ALA A N 1
ATOM 892 C CA . ALA A 1 110 ? 4.529 -0.389 -13.773 1.00 91.75 110 ALA A CA 1
ATOM 893 C C . ALA A 1 110 ? 3.829 -1.402 -12.853 1.00 91.75 110 ALA A C 1
ATOM 895 O O . ALA A 1 110 ? 4.138 -2.589 -12.939 1.00 91.75 110 ALA A O 1
ATOM 896 N N . LEU A 1 111 ? 2.872 -0.961 -12.025 1.00 91.81 111 LEU A N 1
ATOM 897 C CA . LEU A 1 111 ? 2.056 -1.835 -11.170 1.00 91.81 111 LEU A CA 1
ATOM 898 C C . LEU A 1 111 ? 1.211 -2.811 -11.996 1.00 91.81 111 LEU A C 1
ATOM 900 O O . LEU A 1 111 ? 1.165 -4.004 -11.700 1.00 91.81 111 LEU A O 1
ATOM 904 N N . TYR A 1 112 ? 0.576 -2.325 -13.063 1.00 90.88 112 TYR A N 1
ATOM 905 C CA . TYR A 1 112 ? -0.244 -3.152 -13.948 1.00 90.88 112 TYR A CA 1
ATOM 906 C C . TYR A 1 112 ? 0.529 -4.357 -14.497 1.00 90.88 112 TYR A C 1
ATOM 908 O O . TYR A 1 112 ? -0.003 -5.466 -14.565 1.00 90.88 112 TYR A O 1
ATOM 916 N N . HIS A 1 113 ? 1.800 -4.149 -14.842 1.00 90.62 113 HIS A N 1
ATOM 917 C CA . HIS A 1 113 ? 2.665 -5.204 -15.348 1.00 90.62 113 HIS A CA 1
ATOM 918 C C . HIS A 1 113 ? 3.314 -6.042 -14.246 1.00 90.62 113 HIS A C 1
ATOM 920 O O . HIS A 1 113 ? 3.458 -7.250 -14.429 1.00 90.62 113 HIS A O 1
ATOM 926 N N . SER A 1 114 ? 3.728 -5.444 -13.125 1.00 92.00 114 SER A N 1
ATOM 927 C CA . SER A 1 114 ? 4.504 -6.132 -12.088 1.00 92.00 114 SER A CA 1
ATOM 928 C C . SER A 1 114 ? 3.654 -7.009 -11.171 1.00 92.00 114 SER A C 1
ATOM 930 O O . SER A 1 114 ? 4.050 -8.143 -10.907 1.00 92.00 114 SER A O 1
ATOM 932 N N . LEU A 1 115 ? 2.490 -6.528 -10.720 1.00 91.38 115 LEU A N 1
ATOM 933 C CA . LEU A 1 115 ? 1.668 -7.209 -9.711 1.00 91.38 115 LEU A CA 1
ATOM 934 C C . LEU A 1 115 ? 1.126 -8.587 -10.138 1.00 91.38 115 LEU A C 1
ATOM 936 O O . LEU A 1 115 ? 1.030 -9.462 -9.284 1.00 91.38 115 LEU A O 1
ATOM 940 N N . PRO A 1 116 ? 0.804 -8.843 -11.423 1.00 88.69 116 PRO A N 1
ATOM 941 C CA . PRO A 1 116 ? 0.425 -10.183 -11.878 1.00 88.69 116 PRO A CA 1
ATOM 942 C C . PRO A 1 116 ? 1.584 -11.193 -11.922 1.00 88.69 116 PRO A C 1
ATOM 944 O O . PRO A 1 116 ? 1.359 -12.372 -12.199 1.00 88.69 116 PRO A O 1
ATOM 947 N N . MET A 1 117 ? 2.838 -10.753 -11.766 1.00 88.88 117 MET A N 1
ATOM 948 C CA . MET A 1 117 ? 4.005 -11.632 -11.870 1.00 88.88 117 MET A CA 1
ATOM 949 C C . MET A 1 117 ? 4.364 -12.252 -10.528 1.00 88.88 117 MET A C 1
ATOM 951 O O . MET A 1 117 ? 4.193 -11.632 -9.498 1.00 88.88 117 MET A O 1
ATOM 955 N N . GLN A 1 118 ? 5.022 -13.413 -10.538 1.00 87.81 118 GLN A N 1
ATOM 956 C CA . GLN A 1 118 ? 5.632 -13.973 -9.322 1.00 87.81 118 GLN A CA 1
ATOM 957 C C . GLN A 1 118 ? 6.939 -13.274 -8.923 1.00 87.81 118 GLN A C 1
ATOM 959 O O . GLN A 1 118 ? 7.235 -13.127 -7.738 1.00 87.81 118 GLN A O 1
ATOM 964 N N . TYR A 1 119 ? 7.721 -12.848 -9.917 1.00 89.00 119 TYR A N 1
ATOM 965 C CA . TYR A 1 119 ? 8.998 -12.171 -9.721 1.00 89.00 119 TYR A CA 1
ATOM 966 C C . TYR A 1 119 ? 9.175 -11.037 -10.728 1.00 89.00 119 TYR A C 1
ATOM 968 O O . TYR A 1 119 ? 8.838 -11.182 -11.910 1.00 89.00 119 TYR A O 1
ATOM 976 N N . VAL A 1 120 ? 9.767 -9.937 -10.266 1.00 90.25 120 VAL A N 1
ATOM 977 C CA . VAL A 1 120 ? 10.059 -8.740 -11.053 1.00 90.25 120 VAL A CA 1
ATOM 978 C C . VAL A 1 120 ? 11.559 -8.437 -11.050 1.00 90.25 120 VAL A C 1
ATOM 980 O O . VAL A 1 120 ? 12.239 -8.491 -10.023 1.00 90.25 120 VAL A O 1
ATOM 983 N N . THR A 1 121 ? 12.096 -8.111 -12.226 1.00 89.50 121 THR A N 1
ATOM 984 C CA . THR A 1 121 ? 13.465 -7.604 -12.398 1.00 89.50 121 THR A CA 1
ATOM 985 C C . THR A 1 121 ? 13.421 -6.232 -13.053 1.00 89.50 121 THR A C 1
ATOM 987 O O . THR A 1 121 ? 12.491 -5.929 -13.801 1.00 89.50 121 THR A O 1
ATOM 990 N N . ILE A 1 122 ? 14.459 -5.421 -12.821 1.00 89.19 122 ILE A N 1
ATOM 991 C CA . ILE A 1 122 ? 14.596 -4.096 -13.446 1.00 89.19 122 ILE A CA 1
ATOM 992 C C . ILE A 1 122 ? 14.500 -4.219 -14.972 1.00 89.19 122 ILE A C 1
ATOM 994 O O . ILE A 1 122 ? 13.734 -3.502 -15.599 1.00 89.19 122 ILE A O 1
ATOM 998 N N . THR A 1 123 ? 15.215 -5.170 -15.576 1.00 88.56 123 THR A N 1
ATOM 999 C CA . THR A 1 123 ? 15.209 -5.370 -17.033 1.00 88.56 123 THR A CA 1
ATOM 1000 C C . THR A 1 123 ? 13.839 -5.787 -17.562 1.00 88.56 123 THR A C 1
ATOM 1002 O O . THR A 1 123 ? 13.397 -5.278 -18.587 1.00 88.56 123 THR A O 1
ATOM 1005 N N . LYS A 1 124 ? 13.144 -6.699 -16.870 1.00 89.25 124 LYS A N 1
ATOM 1006 C CA . LYS A 1 124 ? 11.830 -7.176 -17.315 1.00 89.25 124 LYS A CA 1
ATOM 1007 C C . LYS A 1 124 ? 10.783 -6.069 -17.234 1.00 89.25 124 LYS A C 1
ATOM 1009 O O . LYS A 1 124 ? 10.027 -5.897 -18.182 1.00 89.25 124 LYS A O 1
ATOM 1014 N N . LEU A 1 125 ? 10.775 -5.305 -16.142 1.00 89.44 125 LEU A N 1
ATOM 1015 C CA . LEU A 1 125 ? 9.855 -4.184 -15.973 1.00 89.44 125 LEU A CA 1
ATOM 1016 C C . LEU A 1 125 ? 10.161 -3.048 -16.960 1.00 89.44 125 LEU A C 1
ATOM 1018 O O . LEU A 1 125 ? 9.246 -2.535 -17.586 1.00 89.44 125 LEU A O 1
ATOM 1022 N N . HIS A 1 126 ? 11.439 -2.723 -17.176 1.00 89.12 126 HIS A N 1
ATOM 1023 C CA . HIS A 1 126 ? 11.877 -1.754 -18.188 1.00 89.12 126 HIS A CA 1
ATOM 1024 C C . HIS A 1 126 ? 11.334 -2.082 -19.587 1.00 89.12 126 HIS A C 1
ATOM 1026 O O . HIS A 1 126 ? 10.817 -1.206 -20.272 1.00 89.12 126 HIS A O 1
ATOM 1032 N N . ASN A 1 127 ? 11.409 -3.354 -19.993 1.00 87.56 127 ASN A N 1
ATOM 1033 C CA . ASN A 1 127 ? 10.916 -3.797 -21.298 1.00 87.56 127 ASN A CA 1
ATOM 1034 C C . ASN A 1 127 ? 9.386 -3.758 -21.413 1.00 87.56 127 ASN A C 1
ATOM 1036 O O . ASN A 1 127 ? 8.879 -3.615 -22.516 1.00 87.56 127 ASN A O 1
ATOM 1040 N N . MET A 1 128 ? 8.654 -3.898 -20.304 1.00 86.06 128 MET A N 1
ATOM 1041 C CA . MET A 1 128 ? 7.186 -3.798 -20.297 1.00 86.06 128 MET A CA 1
ATOM 1042 C C . MET A 1 128 ? 6.675 -2.361 -20.233 1.00 86.06 128 MET A C 1
ATOM 1044 O O . MET A 1 128 ? 5.522 -2.107 -20.549 1.00 86.06 128 MET A O 1
ATOM 1048 N N . LEU A 1 129 ? 7.530 -1.421 -19.839 1.00 85.56 129 LEU A N 1
ATOM 1049 C CA . LEU A 1 129 ? 7.258 0.011 -19.916 1.00 85.56 129 LEU A CA 1
ATOM 1050 C C . LEU A 1 129 ? 7.677 0.598 -21.272 1.00 85.56 129 LEU A C 1
ATOM 1052 O O . LEU A 1 129 ? 7.964 1.786 -21.340 1.00 85.56 129 LEU A O 1
ATOM 1056 N N . ASP A 1 130 ? 7.802 -0.232 -22.314 1.00 78.19 130 ASP A N 1
ATOM 1057 C CA . ASP A 1 130 ? 8.199 0.158 -23.677 1.00 78.19 130 ASP A CA 1
ATOM 1058 C C . ASP A 1 130 ? 9.513 0.967 -23.755 1.00 78.19 130 ASP A C 1
ATOM 1060 O O . ASP A 1 130 ? 9.776 1.682 -24.720 1.00 78.19 130 ASP A O 1
ATOM 1064 N N . GLY A 1 131 ? 10.371 0.866 -22.731 1.00 74.62 131 GLY A N 1
ATOM 1065 C CA . GLY A 1 131 ? 11.582 1.680 -22.608 1.00 74.62 131 GLY A CA 1
ATOM 1066 C C . GLY A 1 131 ? 11.340 3.161 -22.275 1.00 74.62 131 GLY A C 1
ATOM 1067 O O . GLY A 1 131 ? 12.299 3.929 -22.251 1.00 74.62 131 GLY A O 1
ATOM 1068 N N . GLU A 1 132 ? 10.103 3.570 -21.967 1.00 76.19 132 GLU A N 1
ATOM 1069 C CA . GLU A 1 132 ? 9.750 4.941 -21.557 1.00 76.19 132 GLU A CA 1
ATOM 1070 C C . GLU A 1 132 ? 10.419 5.342 -20.226 1.00 76.19 132 GLU A C 1
ATOM 1072 O O . GLU A 1 132 ? 10.678 6.518 -19.956 1.00 76.19 132 GLU A O 1
ATOM 1077 N N . ALA A 1 133 ? 10.735 4.354 -19.384 1.00 78.19 133 ALA A N 1
ATOM 1078 C CA . ALA A 1 133 ? 11.385 4.539 -18.095 1.00 78.19 133 ALA A CA 1
ATOM 1079 C C . ALA A 1 133 ? 12.844 4.069 -18.137 1.00 78.19 133 ALA A C 1
ATOM 1081 O O . ALA A 1 133 ? 13.109 2.893 -18.350 1.00 78.19 133 ALA A O 1
ATOM 1082 N N . ASN A 1 134 ? 13.803 4.948 -17.825 1.00 85.69 134 ASN A N 1
ATOM 1083 C CA . ASN A 1 134 ? 15.213 4.560 -17.675 1.00 85.69 134 ASN A CA 1
ATOM 1084 C C . ASN A 1 134 ? 15.401 3.558 -16.511 1.00 85.69 134 ASN A C 1
ATOM 1086 O O . ASN A 1 134 ? 14.672 3.608 -15.521 1.00 85.69 134 ASN A O 1
ATOM 1090 N N . GLN A 1 135 ? 16.432 2.707 -16.551 1.00 85.94 135 GLN A N 1
ATOM 1091 C CA . GLN A 1 135 ? 16.736 1.710 -15.511 1.00 85.94 135 GLN A CA 1
ATOM 1092 C C . GLN A 1 135 ? 16.780 2.293 -14.088 1.00 85.94 135 GLN A C 1
ATOM 1094 O O . GLN A 1 135 ? 16.344 1.641 -13.140 1.00 85.94 135 GLN A O 1
ATOM 1099 N N . THR A 1 136 ? 17.267 3.527 -13.924 1.00 85.44 136 THR A N 1
ATOM 1100 C CA . THR A 1 136 ? 17.256 4.233 -12.631 1.00 85.44 136 THR A CA 1
ATOM 1101 C C . THR A 1 136 ? 15.839 4.551 -12.158 1.00 85.44 136 THR A C 1
ATOM 1103 O O . THR A 1 136 ? 15.548 4.382 -10.977 1.00 85.44 136 THR A O 1
ATOM 1106 N N . LYS A 1 137 ? 14.947 4.973 -13.063 1.00 86.94 137 LYS A N 1
ATOM 1107 C CA . LYS A 1 137 ? 13.531 5.189 -12.740 1.00 86.94 137 LYS A CA 1
ATOM 1108 C C . LYS A 1 137 ? 12.854 3.870 -12.395 1.00 86.94 137 LYS A C 1
ATOM 1110 O O . LYS A 1 137 ? 12.223 3.775 -11.356 1.00 86.94 137 LYS A O 1
ATOM 1115 N N . VAL A 1 138 ? 13.077 2.826 -13.191 1.00 88.06 138 VAL A N 1
ATOM 1116 C CA . VAL A 1 138 ? 12.519 1.489 -12.935 1.00 88.06 138 VAL A CA 1
ATOM 1117 C C . VAL A 1 138 ? 12.939 0.952 -11.567 1.00 88.06 138 VAL A C 1
ATOM 1119 O O . VAL A 1 138 ? 12.117 0.381 -10.857 1.00 88.06 138 VAL A O 1
ATOM 1122 N N . ARG A 1 139 ? 14.193 1.183 -11.157 1.00 89.44 139 ARG A N 1
ATOM 1123 C CA . ARG A 1 139 ? 14.647 0.859 -9.800 1.00 89.44 139 ARG A CA 1
ATOM 1124 C C . ARG A 1 139 ? 13.825 1.599 -8.741 1.00 89.44 139 ARG A C 1
ATOM 1126 O O . ARG A 1 139 ? 13.291 0.940 -7.863 1.00 89.44 139 ARG A O 1
ATOM 1133 N N . LYS A 1 140 ? 13.635 2.917 -8.883 1.00 90.69 140 LYS A N 1
ATOM 1134 C CA . LYS A 1 140 ? 12.798 3.712 -7.966 1.00 90.69 140 LYS A CA 1
ATOM 1135 C C . LYS A 1 140 ? 11.345 3.231 -7.912 1.00 90.69 140 LYS A C 1
ATOM 1137 O O . LYS A 1 140 ? 10.764 3.207 -6.836 1.00 90.69 140 LYS A O 1
ATOM 1142 N N . LEU A 1 141 ? 10.766 2.830 -9.047 1.00 90.31 141 LEU A N 1
ATOM 1143 C CA . LEU A 1 141 ? 9.405 2.283 -9.092 1.00 90.31 141 LEU A CA 1
ATOM 1144 C C . LEU A 1 141 ? 9.321 0.969 -8.304 1.00 90.31 141 LEU A C 1
ATOM 1146 O O . LEU A 1 141 ? 8.394 0.791 -7.524 1.00 90.31 141 LEU A O 1
ATOM 1150 N N . ILE A 1 142 ? 10.303 0.076 -8.461 1.00 89.75 142 ILE A N 1
ATOM 1151 C CA . ILE A 1 142 ? 10.377 -1.170 -7.686 1.00 89.75 142 ILE A CA 1
ATOM 1152 C C . ILE A 1 142 ? 10.589 -0.876 -6.197 1.00 89.75 142 ILE A C 1
ATOM 1154 O O . ILE A 1 142 ? 9.926 -1.489 -5.369 1.00 89.75 142 ILE A O 1
ATOM 1158 N N . ASP A 1 143 ? 11.462 0.069 -5.850 1.00 91.19 143 ASP A N 1
ATOM 1159 C CA . ASP A 1 143 ? 11.699 0.456 -4.456 1.00 91.19 143 ASP A CA 1
ATOM 1160 C C . ASP A 1 143 ? 10.419 1.012 -3.810 1.00 91.19 143 ASP A C 1
ATOM 1162 O O . ASP A 1 143 ? 10.090 0.644 -2.684 1.00 91.19 143 ASP A O 1
ATOM 1166 N N . ARG A 1 144 ? 9.631 1.801 -4.553 1.00 90.50 144 ARG A N 1
ATOM 1167 C CA . ARG A 1 144 ? 8.299 2.247 -4.118 1.00 90.50 144 ARG A CA 1
ATOM 1168 C C . ARG A 1 144 ? 7.337 1.067 -3.924 1.00 90.50 144 ARG A C 1
ATOM 1170 O O . ARG A 1 144 ? 6.659 1.004 -2.907 1.00 90.50 144 ARG A O 1
ATOM 1177 N N . MET A 1 145 ? 7.321 0.088 -4.832 1.00 90.25 145 MET A N 1
ATOM 1178 C CA . MET A 1 145 ? 6.493 -1.121 -4.670 1.00 90.25 145 MET A CA 1
ATOM 1179 C C . MET A 1 145 ? 6.876 -1.944 -3.431 1.00 90.25 145 MET A C 1
ATOM 1181 O O . MET A 1 145 ? 6.016 -2.603 -2.849 1.00 90.25 145 MET A O 1
ATOM 1185 N N . ILE A 1 146 ? 8.151 -1.924 -3.030 1.00 90.19 146 ILE A N 1
ATOM 1186 C CA . ILE A 1 146 ? 8.620 -2.567 -1.795 1.00 90.19 146 ILE A CA 1
ATOM 1187 C C . ILE A 1 146 ? 8.130 -1.797 -0.573 1.00 90.19 146 ILE A C 1
ATOM 1189 O O . ILE A 1 146 ? 7.609 -2.404 0.358 1.00 90.19 146 ILE A O 1
ATOM 1193 N N . GLN A 1 147 ? 8.258 -0.467 -0.589 1.00 89.88 147 GLN A N 1
ATOM 1194 C CA . GLN A 1 147 ? 7.762 0.402 0.484 1.00 89.88 147 GLN A CA 1
ATOM 1195 C C . GLN A 1 147 ? 6.252 0.248 0.694 1.00 89.88 147 GLN A C 1
ATOM 1197 O O . GLN A 1 147 ? 5.789 0.228 1.830 1.00 89.88 147 GLN A O 1
ATOM 1202 N N . GLU A 1 148 ? 5.492 0.088 -0.390 1.00 83.25 148 GLU A N 1
ATOM 1203 C CA . GLU A 1 148 ? 4.042 -0.131 -0.352 1.00 83.25 148 GLU A CA 1
ATOM 1204 C C . GLU A 1 148 ? 3.655 -1.588 -0.026 1.00 83.25 148 GLU A C 1
ATOM 1206 O O . GLU A 1 148 ? 2.475 -1.895 0.130 1.00 83.25 148 GLU A O 1
ATOM 1211 N N . GLY A 1 149 ? 4.628 -2.496 0.109 1.00 87.69 149 GLY A N 1
ATOM 1212 C CA . GLY A 1 149 ? 4.395 -3.884 0.515 1.00 87.69 149 GLY A CA 1
ATOM 1213 C C . GLY A 1 149 ? 3.860 -4.800 -0.590 1.00 87.69 149 GLY A C 1
ATOM 1214 O O . GLY A 1 149 ? 3.372 -5.891 -0.296 1.00 87.69 149 GLY A O 1
ATOM 1215 N N . TYR A 1 150 ? 3.961 -4.397 -1.858 1.00 90.38 150 TYR A N 1
ATOM 1216 C CA . TYR A 1 150 ? 3.592 -5.236 -3.004 1.00 90.38 150 TYR A CA 1
ATOM 1217 C C . TYR A 1 150 ? 4.724 -6.157 -3.459 1.00 90.38 150 TYR A C 1
ATOM 1219 O O . TYR A 1 150 ? 4.491 -7.180 -4.103 1.00 90.38 150 TYR A O 1
ATOM 1227 N N . VAL A 1 151 ? 5.967 -5.794 -3.154 1.00 92.19 151 VAL A N 1
ATOM 1228 C CA . VAL A 1 151 ? 7.169 -6.535 -3.542 1.00 92.19 151 VAL A CA 1
ATOM 1229 C C . VAL A 1 151 ? 8.028 -6.762 -2.305 1.00 92.19 151 VAL A C 1
ATOM 1231 O O . VAL A 1 151 ? 8.171 -5.887 -1.460 1.00 92.19 151 VAL A O 1
ATOM 1234 N N . GLU A 1 152 ? 8.618 -7.945 -2.183 1.00 90.94 152 GLU A N 1
ATOM 1235 C CA . GLU A 1 152 ? 9.558 -8.234 -1.106 1.00 90.94 152 GLU A CA 1
ATOM 1236 C C . GLU A 1 152 ? 10.872 -7.477 -1.319 1.00 90.94 152 GLU A C 1
ATOM 1238 O O . GLU A 1 152 ? 11.422 -7.435 -2.425 1.00 90.94 152 GLU A O 1
ATOM 1243 N N . ASP A 1 153 ? 11.445 -6.956 -0.234 1.00 85.00 153 ASP A N 1
ATOM 1244 C CA . ASP A 1 153 ? 12.794 -6.387 -0.292 1.00 85.00 153 ASP A CA 1
ATOM 1245 C C . ASP A 1 153 ? 13.865 -7.463 -0.580 1.00 85.00 153 ASP A C 1
ATOM 1247 O O . ASP A 1 153 ? 14.928 -7.195 -1.152 1.00 85.00 153 ASP A O 1
A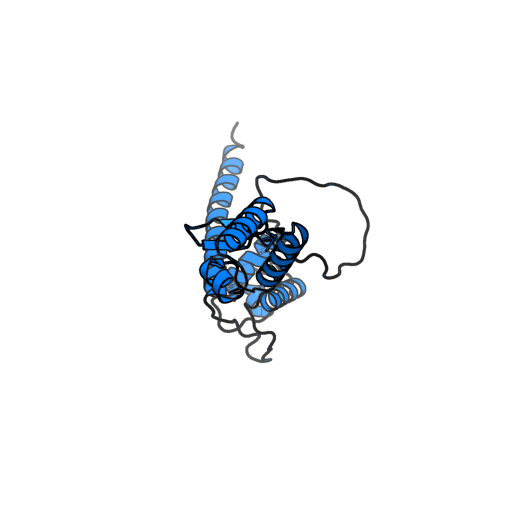TOM 1251 N N . SER A 1 154 ? 13.534 -8.728 -0.305 1.00 79.88 154 SER A N 1
ATOM 1252 C CA . SER A 1 154 ? 14.363 -9.879 -0.649 1.00 79.88 154 SER A CA 1
ATOM 1253 C C . SER A 1 154 ? 14.649 -9.935 -2.151 1.00 79.88 154 SER A C 1
ATOM 1255 O O . SER A 1 154 ? 13.751 -9.962 -2.997 1.00 79.88 154 SER A O 1
ATOM 1257 N N . SER A 1 155 ? 15.935 -9.966 -2.497 1.00 74.25 155 SER A N 1
ATOM 1258 C CA . SER A 1 155 ? 16.383 -10.041 -3.883 1.00 74.25 155 SER A CA 1
ATOM 1259 C C . SER A 1 155 ? 17.058 -11.378 -4.163 1.00 74.25 155 SER A C 1
ATOM 1261 O O . SER A 1 155 ? 18.026 -11.769 -3.512 1.00 74.25 155 SER A O 1
ATOM 1263 N N . ASN A 1 156 ? 16.566 -12.089 -5.177 1.00 76.88 156 ASN A N 1
ATOM 1264 C CA . ASN A 1 156 ? 17.234 -13.261 -5.718 1.00 76.88 156 ASN A CA 1
ATOM 1265 C C . ASN A 1 156 ? 17.994 -12.859 -6.985 1.00 76.88 156 ASN A C 1
ATOM 1267 O O . ASN A 1 156 ? 17.386 -12.435 -7.967 1.00 76.88 156 ASN A O 1
ATOM 1271 N N . ARG A 1 157 ? 19.320 -13.044 -7.003 1.00 72.75 157 ARG A N 1
ATOM 1272 C CA . ARG A 1 157 ? 20.171 -12.702 -8.160 1.00 72.75 157 ARG A CA 1
ATOM 1273 C C . ARG A 1 157 ? 19.722 -13.335 -9.487 1.00 72.75 157 ARG A C 1
ATOM 1275 O O . ARG A 1 157 ? 20.035 -12.778 -10.532 1.00 72.75 157 ARG A O 1
ATOM 1282 N N . ARG A 1 158 ? 19.031 -14.484 -9.465 1.00 75.38 158 ARG A N 1
ATOM 1283 C CA . ARG A 1 158 ? 18.583 -15.205 -10.673 1.00 75.38 158 ARG A CA 1
ATOM 1284 C C . ARG A 1 158 ? 17.140 -14.897 -11.067 1.00 75.38 158 ARG A C 1
ATOM 1286 O O . ARG A 1 158 ? 16.848 -14.866 -12.256 1.00 75.38 158 ARG A O 1
ATOM 1293 N N . LEU A 1 159 ? 16.249 -14.716 -10.092 1.00 79.00 159 LEU A N 1
ATOM 1294 C CA . LEU A 1 159 ? 14.805 -14.582 -10.337 1.00 79.00 159 LEU A CA 1
ATOM 1295 C C . LEU A 1 159 ? 14.300 -13.137 -10.231 1.00 79.00 159 LEU A C 1
ATOM 1297 O O . LEU A 1 159 ? 13.295 -12.804 -10.849 1.00 79.00 159 LEU A O 1
ATOM 1301 N N . GLY A 1 160 ? 15.008 -12.270 -9.507 1.00 87.12 160 GLY A N 1
ATOM 1302 C CA . GLY A 1 160 ? 14.562 -10.917 -9.184 1.00 87.12 160 GLY A CA 1
ATOM 1303 C C . GLY A 1 160 ? 13.944 -10.815 -7.795 1.00 87.12 160 GLY A C 1
ATOM 1304 O O . GLY A 1 160 ? 14.218 -11.637 -6.916 1.00 87.12 160 GLY A O 1
ATOM 1305 N N . LYS A 1 161 ? 13.133 -9.777 -7.595 1.00 88.75 161 LYS A N 1
ATOM 1306 C CA . LYS A 1 161 ? 12.377 -9.555 -6.359 1.00 88.75 161 LYS A CA 1
ATOM 1307 C C . LYS A 1 161 ? 11.018 -10.239 -6.452 1.00 88.75 161 LYS A C 1
ATOM 1309 O O . LYS A 1 161 ? 10.418 -10.259 -7.526 1.00 88.75 161 LYS A O 1
ATOM 1314 N N . ARG A 1 162 ? 10.558 -10.838 -5.356 1.00 90.88 162 ARG A N 1
ATOM 1315 C CA . ARG A 1 162 ? 9.291 -11.579 -5.313 1.00 90.88 162 ARG A CA 1
ATOM 1316 C C . ARG A 1 162 ? 8.121 -10.617 -5.144 1.00 90.88 162 ARG A C 1
ATOM 1318 O O . ARG A 1 162 ? 8.203 -9.693 -4.346 1.00 90.88 162 ARG A O 1
ATOM 1325 N N . VAL A 1 163 ? 7.036 -10.852 -5.868 1.00 90.44 163 VAL A N 1
ATOM 1326 C CA . VAL A 1 163 ? 5.790 -10.093 -5.713 1.00 90.44 163 VAL A CA 1
ATOM 1327 C C . VAL A 1 163 ? 4.913 -10.777 -4.667 1.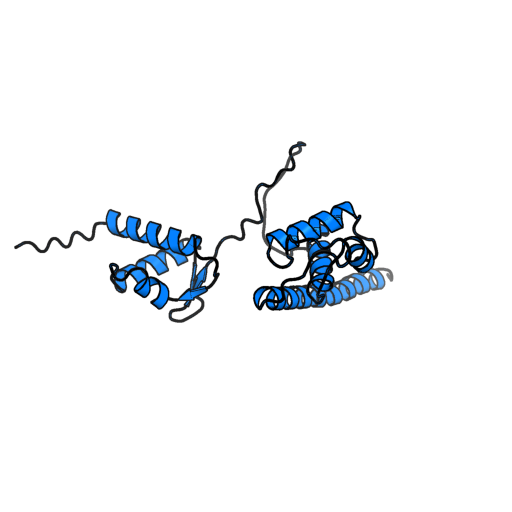00 90.44 163 VAL A C 1
ATOM 1329 O O . VAL A 1 163 ? 4.718 -12.000 -4.688 1.00 90.44 163 VAL A O 1
ATOM 1332 N N . ILE A 1 164 ? 4.385 -9.987 -3.743 1.00 90.31 164 ILE A N 1
ATOM 1333 C CA . ILE A 1 164 ? 3.523 -10.449 -2.662 1.00 90.31 164 ILE A CA 1
ATOM 1334 C C . ILE A 1 164 ? 2.106 -10.564 -3.216 1.00 90.31 164 ILE A C 1
ATOM 1336 O O . ILE A 1 164 ? 1.503 -9.581 -3.615 1.00 90.31 164 ILE A O 1
ATOM 1340 N N . HIS A 1 165 ? 1.558 -11.776 -3.238 1.00 88.56 165 HIS A N 1
ATOM 1341 C CA . HIS A 1 165 ? 0.178 -11.998 -3.665 1.00 88.56 165 HIS A CA 1
ATOM 1342 C C . HIS A 1 165 ? -0.703 -12.002 -2.422 1.00 88.56 165 HIS A C 1
ATOM 1344 O O . HIS A 1 165 ? -0.812 -13.006 -1.720 1.00 88.56 165 HIS A O 1
ATOM 1350 N N . SER A 1 166 ? -1.254 -10.835 -2.118 1.00 85.00 166 SER A N 1
ATOM 1351 C CA . SER A 1 166 ? -2.180 -10.603 -1.014 1.00 85.00 166 SER A CA 1
ATOM 1352 C C . SER A 1 166 ? -3.450 -9.949 -1.543 1.00 85.00 166 SER A C 1
ATOM 1354 O O . SER A 1 166 ? -3.432 -9.330 -2.608 1.00 85.00 166 SER A O 1
ATOM 1356 N N . VAL A 1 167 ? -4.525 -10.001 -0.755 1.00 81.00 167 VAL A N 1
ATOM 1357 C CA . VAL A 1 167 ? -5.782 -9.297 -1.063 1.00 81.00 167 VAL A CA 1
ATOM 1358 C C . VAL A 1 167 ? -5.530 -7.805 -1.337 1.00 81.00 167 VAL A C 1
ATOM 1360 O O . VAL A 1 167 ? -6.137 -7.223 -2.230 1.00 81.00 167 VAL A O 1
ATOM 1363 N N . VAL A 1 168 ? -4.578 -7.188 -0.626 1.00 85.31 168 VAL A N 1
ATOM 1364 C CA . VAL A 1 168 ? -4.170 -5.785 -0.833 1.00 85.31 168 VAL A CA 1
ATOM 1365 C C . VAL A 1 168 ? -3.590 -5.576 -2.236 1.00 85.31 168 VAL A C 1
ATOM 1367 O O . VAL A 1 168 ? -3.960 -4.632 -2.931 1.00 85.31 168 VAL A O 1
ATOM 1370 N N . THR A 1 169 ? -2.728 -6.488 -2.682 1.00 83.62 169 THR A N 1
ATOM 1371 C CA . THR A 1 169 ? -2.093 -6.427 -4.005 1.00 83.62 169 THR A CA 1
ATOM 1372 C C . THR A 1 169 ? -3.103 -6.653 -5.129 1.00 83.62 169 THR A C 1
ATOM 1374 O O . THR A 1 169 ? -3.081 -5.949 -6.138 1.00 83.62 169 THR A O 1
ATOM 1377 N N . GLU A 1 170 ? -4.037 -7.586 -4.945 1.00 83.88 170 GLU A N 1
ATOM 1378 C CA . GLU A 1 170 ? -5.119 -7.844 -5.902 1.00 83.88 170 GLU A CA 1
ATOM 1379 C C . GLU A 1 170 ? -6.084 -6.655 -6.010 1.00 83.88 170 GLU A C 1
ATOM 1381 O O . GLU A 1 170 ? -6.453 -6.249 -7.116 1.00 83.88 170 GLU A O 1
ATOM 1386 N N . ASN A 1 171 ? -6.440 -6.041 -4.878 1.00 86.31 171 ASN A N 1
ATOM 1387 C CA . ASN A 1 171 ? -7.246 -4.822 -4.850 1.00 86.31 171 ASN A CA 1
ATOM 1388 C C . ASN A 1 171 ? -6.539 -3.677 -5.577 1.00 86.31 171 ASN A C 1
ATOM 1390 O O . ASN A 1 171 ? -7.156 -3.015 -6.417 1.00 86.31 171 ASN A O 1
ATOM 1394 N N . LYS A 1 172 ? -5.236 -3.487 -5.326 1.00 88.44 172 LYS A N 1
ATOM 1395 C CA . LYS A 1 172 ? -4.455 -2.451 -6.007 1.00 88.44 172 LYS A CA 1
ATOM 1396 C C . LYS A 1 172 ? -4.378 -2.688 -7.512 1.00 88.44 172 LYS A C 1
ATOM 1398 O O . LYS A 1 172 ? -4.572 -1.755 -8.288 1.00 88.44 172 LYS A O 1
ATOM 1403 N N . LEU A 1 173 ? -4.152 -3.927 -7.944 1.00 89.81 173 LEU A N 1
ATOM 1404 C CA . LEU A 1 173 ? -4.141 -4.280 -9.364 1.00 89.81 173 LEU A CA 1
ATOM 1405 C C . LEU A 1 173 ? -5.489 -3.975 -10.036 1.00 89.81 173 LEU A C 1
ATOM 1407 O O . LEU A 1 173 ? -5.520 -3.467 -11.157 1.00 89.81 173 LEU A O 1
ATOM 1411 N N . ASN A 1 174 ? -6.606 -4.250 -9.360 1.00 84.62 174 ASN A N 1
ATOM 1412 C CA . ASN A 1 174 ? -7.938 -3.944 -9.879 1.00 84.62 174 ASN A CA 1
ATOM 1413 C C . ASN A 1 174 ? -8.221 -2.434 -9.946 1.00 84.62 174 ASN A C 1
ATOM 1415 O O . ASN A 1 174 ? -8.864 -1.986 -10.894 1.00 84.62 174 ASN A O 1
ATOM 1419 N N . GLU A 1 175 ? -7.729 -1.643 -8.990 1.00 85.88 175 GLU A N 1
ATOM 1420 C CA . GLU A 1 175 ? -7.784 -0.175 -9.048 1.00 85.88 175 GLU A CA 1
ATOM 1421 C C . GLU A 1 175 ? -7.015 0.353 -10.265 1.00 85.88 175 GLU A C 1
ATOM 1423 O O . GLU A 1 175 ? -7.576 1.074 -11.088 1.00 85.88 175 GLU A O 1
ATOM 1428 N N . VAL A 1 176 ? -5.763 -0.080 -10.431 1.00 84.75 176 VAL A N 1
ATOM 1429 C CA . VAL A 1 176 ? -4.904 0.324 -11.554 1.00 84.75 176 VAL A CA 1
ATOM 1430 C C . VAL A 1 176 ? -5.530 -0.057 -12.898 1.00 84.75 176 VAL A C 1
ATOM 1432 O O . VAL A 1 176 ? -5.537 0.751 -13.821 1.00 84.75 176 VAL A O 1
ATOM 1435 N N . ARG A 1 177 ? -6.118 -1.255 -13.004 1.00 85.00 177 ARG A N 1
ATOM 1436 C CA . ARG A 1 177 ? -6.859 -1.699 -14.197 1.00 85.00 177 ARG A CA 1
ATOM 1437 C C . ARG A 1 177 ? -7.991 -0.754 -14.574 1.00 85.00 177 ARG A C 1
ATOM 1439 O O . ARG A 1 177 ? -8.129 -0.426 -15.746 1.00 85.00 177 ARG A O 1
ATOM 1446 N N . LYS A 1 178 ? -8.791 -0.326 -13.594 1.00 81.62 178 LYS A N 1
ATOM 1447 C CA . LYS A 1 178 ? -9.898 0.611 -13.828 1.00 81.62 178 LYS A CA 1
ATOM 1448 C C . LYS A 1 178 ? -9.374 1.957 -14.311 1.00 81.62 178 LYS A C 1
ATOM 1450 O O . LYS A 1 178 ? -9.876 2.467 -15.301 1.00 81.62 178 LYS A O 1
ATOM 1455 N N . VAL A 1 179 ? -8.343 2.489 -13.653 1.00 78.81 179 VAL A N 1
ATOM 1456 C CA . VAL A 1 179 ? -7.751 3.780 -14.024 1.00 78.81 179 VAL A CA 1
ATOM 1457 C C . VAL A 1 179 ? -7.179 3.733 -15.439 1.00 78.81 179 VAL A C 1
AT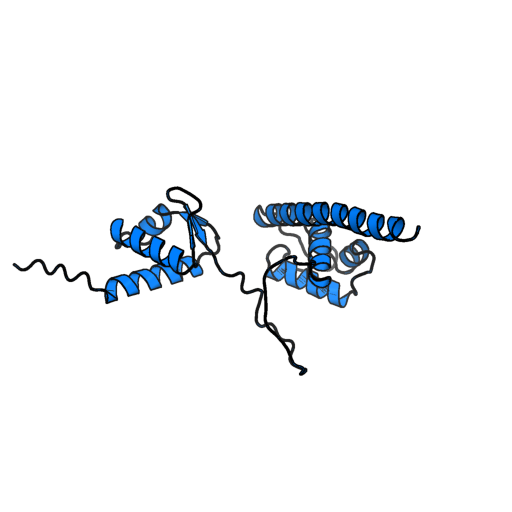OM 1459 O O . VAL A 1 179 ? -7.480 4.615 -16.235 1.00 78.81 179 VAL A O 1
ATOM 1462 N N . LEU A 1 180 ? -6.404 2.705 -15.791 1.00 77.31 180 LEU A N 1
ATOM 1463 C CA . LEU A 1 180 ? -5.841 2.580 -17.139 1.00 77.31 180 LEU A CA 1
ATOM 1464 C C . LEU A 1 180 ? -6.932 2.398 -18.206 1.00 77.31 180 LEU A C 1
ATOM 1466 O O . LEU A 1 180 ? -6.861 3.051 -19.240 1.00 77.31 180 LEU A O 1
ATOM 1470 N N . ALA A 1 181 ? -7.981 1.619 -17.922 1.00 72.75 181 ALA A N 1
ATOM 1471 C CA . ALA A 1 181 ? -9.117 1.466 -18.833 1.00 72.75 181 ALA A CA 1
ATOM 1472 C C . ALA A 1 181 ? -9.853 2.795 -19.091 1.00 72.75 181 ALA A C 1
ATOM 1474 O O . ALA A 1 181 ? -10.187 3.095 -20.231 1.00 72.75 181 ALA A O 1
ATOM 1475 N N . THR A 1 182 ? -10.055 3.627 -18.062 1.00 65.00 182 THR A N 1
ATOM 1476 C CA . THR A 1 182 ? -10.664 4.960 -18.226 1.00 65.00 182 THR A CA 1
ATOM 1477 C C . THR A 1 182 ? -9.777 5.920 -19.031 1.00 65.00 182 THR A C 1
ATOM 1479 O O . THR A 1 182 ? -10.290 6.804 -19.712 1.00 65.00 182 THR A O 1
ATOM 1482 N N . ASN A 1 183 ? -8.449 5.767 -18.976 1.00 57.47 183 ASN A N 1
ATOM 1483 C CA . ASN A 1 183 ? -7.526 6.624 -19.725 1.00 57.47 183 ASN A CA 1
ATOM 1484 C C . ASN A 1 183 ? -7.391 6.218 -21.201 1.00 57.47 183 ASN A C 1
ATOM 1486 O O . ASN A 1 183 ? -7.239 7.108 -22.034 1.00 57.47 183 ASN A O 1
ATOM 1490 N N . ASP A 1 184 ? -7.498 4.930 -21.546 1.00 51.06 184 ASP A N 1
ATOM 1491 C CA . ASP A 1 184 ? -7.564 4.484 -22.950 1.00 51.06 184 ASP A CA 1
ATOM 1492 C C . ASP A 1 184 ? -8.777 5.098 -23.679 1.00 51.06 184 ASP A C 1
ATOM 1494 O O . ASP A 1 184 ? -8.649 5.576 -24.808 1.00 51.06 184 ASP A O 1
ATOM 1498 N N . ASP A 1 185 ? -9.925 5.215 -23.001 1.00 45.53 185 ASP A N 1
ATOM 1499 C CA . ASP A 1 185 ? -11.093 5.925 -23.541 1.00 45.53 185 ASP A CA 1
ATOM 1500 C C . ASP A 1 185 ? -10.813 7.428 -23.746 1.00 45.53 185 ASP A C 1
ATOM 1502 O O . ASP A 1 185 ? -11.262 8.026 -24.725 1.00 45.53 185 ASP A O 1
ATOM 1506 N N . MET A 1 186 ? -10.007 8.052 -22.883 1.00 47.47 186 MET A N 1
ATOM 1507 C CA . MET A 1 186 ? -9.678 9.481 -22.968 1.00 47.47 186 MET A CA 1
ATOM 1508 C C . MET A 1 186 ? -8.643 9.807 -24.066 1.00 47.47 186 MET A C 1
ATOM 1510 O O . MET A 1 186 ? -8.674 10.902 -24.636 1.00 47.47 186 MET A O 1
ATOM 1514 N N . VAL A 1 187 ? -7.770 8.855 -24.425 1.00 45.84 187 VAL A N 1
ATOM 1515 C CA . VAL A 1 187 ? -6.844 8.981 -25.570 1.00 45.84 187 VAL A CA 1
ATOM 1516 C C . VAL A 1 187 ? -7.603 8.933 -26.898 1.00 45.84 187 VAL A C 1
ATOM 1518 O O . VAL A 1 187 ? -7.248 9.659 -27.834 1.00 45.84 187 VAL A O 1
ATOM 1521 N N . ILE A 1 188 ? -8.690 8.153 -26.980 1.00 46.38 188 ILE A N 1
ATOM 1522 C CA . ILE A 1 188 ? -9.568 8.162 -28.155 1.00 46.38 188 ILE A CA 1
ATOM 1523 C C . ILE A 1 188 ? -10.195 9.551 -28.305 1.00 46.38 188 ILE A C 1
ATOM 1525 O O . ILE A 1 188 ? -10.026 10.154 -29.364 1.00 46.38 188 ILE A O 1
ATOM 1529 N N . PHE A 1 189 ? -10.815 10.113 -27.258 1.00 44.09 189 PHE A N 1
ATOM 1530 C CA . PHE A 1 189 ? -11.501 11.413 -27.346 1.00 44.09 189 PHE A CA 1
ATOM 1531 C C . PHE A 1 189 ? -10.577 12.600 -27.683 1.00 44.09 189 PHE A C 1
ATOM 1533 O O . PHE A 1 189 ? -10.958 13.424 -28.515 1.00 44.09 189 PHE A O 1
ATOM 1540 N N . GLN A 1 190 ? -9.344 12.665 -27.157 1.00 43.09 190 GLN A N 1
ATOM 1541 C CA . GLN A 1 190 ? -8.389 13.719 -27.556 1.00 43.09 190 GLN A CA 1
ATOM 1542 C C . GLN A 1 190 ? -7.888 13.572 -29.002 1.00 43.09 190 GLN A C 1
ATOM 1544 O O . GLN A 1 190 ? -7.622 14.570 -29.677 1.00 43.09 190 GLN A O 1
ATOM 1549 N N . THR A 1 191 ? -7.783 12.340 -29.507 1.00 45.84 191 THR A N 1
ATOM 1550 C CA . THR A 1 191 ? -7.342 12.085 -30.886 1.00 45.84 191 THR A CA 1
ATOM 1551 C C . THR A 1 191 ? -8.437 12.432 -31.900 1.00 45.84 191 THR A C 1
ATOM 1553 O O . THR A 1 191 ? -8.124 12.968 -32.965 1.00 45.84 191 THR A O 1
ATOM 1556 N N . VAL A 1 192 ? -9.723 12.206 -31.584 1.00 51.84 192 VAL A N 1
ATOM 1557 C CA . VAL A 1 192 ? -10.817 12.573 -32.507 1.00 51.84 192 VAL A CA 1
ATOM 1558 C C . VAL A 1 192 ? -10.968 14.092 -32.641 1.00 51.84 192 VAL A C 1
ATOM 1560 O O . VAL A 1 192 ? -11.174 14.570 -33.756 1.00 51.84 192 VAL A O 1
ATOM 1563 N N . GLU A 1 193 ? -10.800 14.864 -31.559 1.00 50.28 193 GLU A N 1
ATOM 1564 C CA . GLU A 1 193 ? -10.875 16.335 -31.625 1.00 50.28 193 GLU A CA 1
ATOM 1565 C C . GLU A 1 193 ? -9.704 16.963 -32.399 1.00 50.28 193 GLU A C 1
ATOM 1567 O O . GLU A 1 193 ? -9.905 17.906 -33.167 1.00 50.28 193 GLU A O 1
ATOM 1572 N N . GLN A 1 194 ? -8.492 16.407 -32.291 1.00 50.06 194 GLN A N 1
ATOM 1573 C CA . GLN A 1 194 ? -7.339 16.860 -33.085 1.00 50.06 194 GLN A CA 1
ATOM 1574 C C . GLN A 1 194 ? -7.472 16.532 -34.583 1.00 50.06 194 GLN A C 1
ATOM 1576 O O . GLN A 1 194 ? -6.956 17.270 -35.424 1.00 50.06 194 GLN A O 1
ATOM 1581 N N . ILE A 1 195 ? -8.177 15.453 -34.942 1.00 53.62 195 ILE A N 1
ATOM 1582 C CA . ILE A 1 195 ? -8.401 15.069 -36.345 1.00 53.62 195 ILE A CA 1
ATOM 1583 C C . ILE A 1 195 ? -9.574 15.852 -36.961 1.00 53.62 195 ILE A C 1
ATOM 1585 O O . ILE A 1 195 ? -9.493 16.250 -38.123 1.00 53.62 195 ILE A O 1
ATOM 1589 N N . LEU A 1 196 ? -10.638 16.127 -36.198 1.00 54.44 196 LEU A N 1
ATOM 1590 C CA . LEU A 1 196 ? -11.811 16.870 -36.684 1.00 54.44 196 LEU A CA 1
ATOM 1591 C C . LEU A 1 196 ? -11.628 18.399 -36.681 1.00 54.44 196 LEU A C 1
ATOM 1593 O O . LEU A 1 196 ? -12.325 19.087 -37.423 1.00 54.44 196 LEU A O 1
ATOM 1597 N N . GLY A 1 197 ? -10.659 18.943 -35.936 1.00 51.72 197 GLY A N 1
ATOM 1598 C CA . GLY A 1 197 ? -10.358 20.382 -35.897 1.00 51.72 197 GLY A CA 1
ATOM 1599 C C . GLY A 1 197 ? -9.553 20.940 -37.083 1.00 51.72 197 GLY A C 1
ATOM 1600 O O . GLY A 1 197 ? -9.217 22.122 -37.081 1.00 51.72 197 GLY A O 1
ATOM 1601 N N . ARG A 1 198 ? -9.210 20.123 -38.091 1.00 48.56 198 ARG A N 1
ATOM 1602 C CA . ARG A 1 198 ? -8.375 20.527 -39.246 1.00 48.56 198 ARG A CA 1
ATOM 1603 C C . ARG A 1 198 ? -9.119 20.655 -40.579 1.00 48.56 198 ARG A C 1
ATOM 1605 O O . ARG A 1 198 ? -8.479 20.714 -41.628 1.00 48.56 198 ARG A O 1
ATOM 1612 N N . ALA A 1 199 ? -10.447 20.694 -40.546 1.00 47.53 199 ALA A N 1
ATOM 1613 C CA . ALA A 1 199 ? -11.279 20.804 -41.738 1.00 47.53 199 ALA A CA 1
ATOM 1614 C C . ALA A 1 199 ? -12.286 21.958 -41.639 1.00 47.53 199 ALA A C 1
ATOM 1616 O O . ALA A 1 199 ? -13.479 21.705 -41.722 1.00 47.53 199 ALA A O 1
ATOM 1617 N N . PHE A 1 200 ? -11.812 23.198 -41.479 1.00 41.03 200 PHE A N 1
ATOM 1618 C CA . PHE A 1 200 ? -12.497 24.421 -41.926 1.00 41.03 200 PHE A CA 1
ATOM 1619 C C . PHE A 1 200 ? -11.473 25.510 -42.253 1.00 41.03 200 PHE A C 1
ATOM 1621 O O . PHE A 1 200 ? -10.482 25.627 -41.497 1.00 41.03 200 PHE A O 1
#

Secondary structure (DSSP, 8-state):
--------HHHHHHHHHHHHHHHHH-S-SEEEHHHHHHH-TTS-HHHHHHHHHHHHHTTSEEE-SSSEEEE---------S--------------S-----HHHHHHHHHHHHHTTSSEE-HHHHHHHTTT-S-HHHHHHHHHHHHHTTSEEEEEETTTEEEEP--HHHHHHHHHHHHHHHHHHHHHHHHHHHHHHTT--